Protein AF-A0A535JX36-F1 (afdb_monomer)

Mean predicted aligned error: 10.78 Å

Sequence (190 aa):
MRKLTLAAALALSFIFSLNHVALAASTPAQTIDVTGYANFSSILGGNINGPVTLSGDFADSQLGMLRGSANFPLRDEKLSVAPSVSIGLVTEQLNVFWYRYTCDQFGCIYENGTSAFQRSYGSGPVEIRFGSLKGNGTVSLSTNATCASSCPPAGAYWYAPTGYWQLQGAVLSSQDAGFLNINGPAPTVH

Structure (mmCIF, N/CA/C/O backbone):
data_AF-A0A535JX36-F1
#
_entry.id   AF-A0A535JX36-F1
#
loop_
_atom_site.group_PDB
_atom_site.id
_atom_site.type_symbol
_atom_site.label_atom_id
_atom_site.label_alt_id
_atom_site.label_comp_id
_atom_site.label_asym_id
_atom_site.label_entity_id
_atom_site.label_seq_id
_atom_site.pdbx_PDB_ins_code
_atom_site.Cartn_x
_atom_site.Cartn_y
_atom_site.Cartn_z
_atom_site.occupancy
_atom_site.B_iso_or_equiv
_atom_site.auth_seq_id
_atom_site.auth_comp_id
_atom_site.auth_asym_id
_atom_site.auth_atom_id
_atom_site.pdbx_PDB_model_num
ATOM 1 N N . MET A 1 1 ? -44.080 17.535 -54.030 1.00 47.31 1 MET A N 1
ATOM 2 C CA . MET A 1 1 ? -42.785 16.919 -53.649 1.00 47.31 1 MET A CA 1
ATOM 3 C C . MET A 1 1 ? -42.103 17.617 -52.454 1.00 47.31 1 MET A C 1
ATOM 5 O O . MET A 1 1 ? -40.889 17.726 -52.433 1.00 47.31 1 MET A O 1
ATOM 9 N N . ARG A 1 2 ? -42.844 18.093 -51.433 1.00 44.34 2 ARG A N 1
ATOM 10 C CA . ARG A 1 2 ? -42.266 18.834 -50.281 1.00 44.34 2 ARG A CA 1
ATOM 11 C C . ARG A 1 2 ? -42.674 18.278 -48.904 1.00 44.34 2 ARG A C 1
ATOM 13 O O . ARG A 1 2 ? -42.294 18.832 -47.886 1.00 44.34 2 ARG A O 1
ATOM 20 N N . LYS A 1 3 ? -43.457 17.189 -48.881 1.00 40.47 3 LYS A N 1
ATOM 21 C CA . LYS A 1 3 ? -43.942 16.518 -47.657 1.00 40.47 3 LYS A CA 1
ATOM 22 C C . LYS A 1 3 ? -43.275 15.160 -47.383 1.00 40.47 3 LYS A C 1
ATOM 24 O O . LYS A 1 3 ? -43.440 14.627 -46.298 1.00 40.47 3 LYS A O 1
ATOM 29 N N . LEU A 1 4 ? -42.503 14.624 -48.334 1.00 44.94 4 LEU A N 1
ATOM 30 C CA . LEU A 1 4 ? -41.824 13.324 -48.206 1.00 44.94 4 LEU A CA 1
ATOM 31 C C . LEU A 1 4 ? -40.386 13.421 -47.674 1.00 44.94 4 LEU A C 1
ATOM 33 O O . LEU A 1 4 ? -39.833 12.420 -47.241 1.00 44.94 4 LEU A O 1
ATOM 37 N N . THR A 1 5 ? -39.788 14.613 -47.647 1.00 47.25 5 THR A N 1
ATOM 38 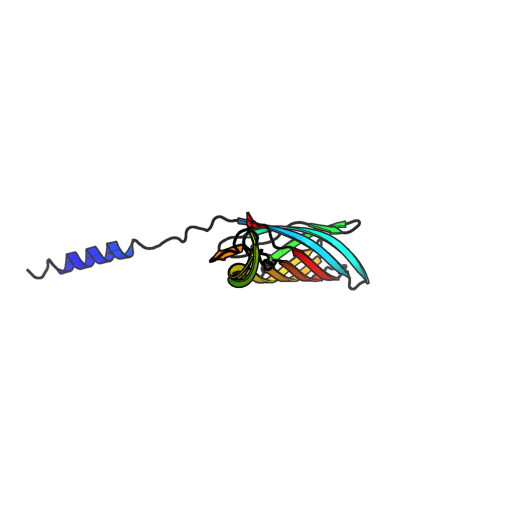C CA . THR A 1 5 ? -38.418 14.811 -47.149 1.00 47.25 5 THR A CA 1
ATOM 39 C C . THR A 1 5 ? -38.343 15.029 -45.636 1.00 47.25 5 THR A C 1
ATOM 41 O O . THR A 1 5 ? -37.310 14.745 -45.041 1.00 47.25 5 THR A O 1
ATOM 44 N N . LEU A 1 6 ? -39.427 15.476 -44.987 1.00 42.66 6 LEU A N 1
ATOM 45 C CA . LEU A 1 6 ? -39.425 15.738 -43.540 1.00 42.66 6 LEU A CA 1
ATOM 46 C C . LEU A 1 6 ? -39.580 14.464 -42.691 1.00 42.66 6 LEU A C 1
ATOM 48 O O . LEU A 1 6 ? -39.041 14.392 -41.592 1.00 42.66 6 LEU A O 1
ATOM 52 N N . ALA A 1 7 ? -40.281 13.448 -43.203 1.00 45.50 7 ALA A N 1
ATOM 53 C CA . ALA A 1 7 ? -40.500 12.192 -42.481 1.00 45.50 7 ALA A CA 1
ATOM 54 C C . ALA A 1 7 ? -39.244 11.299 -42.448 1.00 45.50 7 ALA A C 1
ATOM 56 O O . ALA A 1 7 ? -39.014 10.596 -41.468 1.00 45.50 7 ALA A O 1
ATOM 57 N N . ALA A 1 8 ? -38.394 11.373 -43.478 1.00 48.34 8 ALA A N 1
ATOM 58 C CA . ALA A 1 8 ? -37.144 10.613 -43.531 1.00 48.34 8 ALA A CA 1
ATOM 59 C C . ALA A 1 8 ? -36.068 11.168 -42.576 1.00 48.34 8 ALA A C 1
ATOM 61 O O . ALA A 1 8 ? -35.275 10.403 -42.038 1.00 48.34 8 ALA A O 1
ATOM 62 N N . ALA A 1 9 ? -36.066 12.480 -42.309 1.00 50.25 9 ALA A N 1
ATOM 63 C CA . ALA A 1 9 ? -35.099 13.100 -41.402 1.00 50.25 9 ALA A CA 1
ATOM 64 C C . ALA A 1 9 ? -35.398 12.815 -39.917 1.00 50.25 9 ALA A C 1
ATOM 66 O O . ALA A 1 9 ? -34.467 12.661 -39.131 1.00 50.25 9 ALA A O 1
ATOM 67 N N . LEU A 1 10 ? -36.678 12.696 -39.534 1.00 46.84 10 LEU A N 1
ATOM 68 C CA . LEU A 1 10 ? -37.066 12.432 -38.141 1.00 46.84 10 LEU A CA 1
ATOM 69 C C . LEU A 1 10 ? -36.935 10.950 -37.743 1.00 46.84 10 LEU A C 1
ATOM 71 O O . LEU A 1 10 ? -36.729 10.638 -36.574 1.00 46.84 10 LEU A O 1
ATOM 75 N N . ALA A 1 11 ? -37.034 10.031 -38.709 1.00 46.84 11 ALA A N 1
ATOM 76 C CA . ALA A 1 11 ? -36.830 8.603 -38.465 1.00 46.84 11 ALA A CA 1
ATOM 77 C C . ALA A 1 11 ? -35.340 8.244 -38.304 1.00 46.84 11 ALA A C 1
ATOM 79 O O . ALA A 1 11 ? -35.007 7.348 -37.531 1.00 46.84 11 ALA A O 1
ATOM 80 N N . LEU A 1 12 ? -34.430 8.969 -38.972 1.00 46.34 12 LEU A N 1
ATOM 81 C CA . LEU A 1 12 ? -32.985 8.762 -38.817 1.00 46.34 12 LEU A CA 1
ATOM 82 C C . LEU A 1 12 ? -32.419 9.328 -37.505 1.00 46.34 12 LEU A C 1
ATOM 84 O O . LEU A 1 12 ? -31.439 8.788 -36.995 1.00 46.34 12 LEU A O 1
ATOM 88 N N . SER A 1 13 ? -33.026 10.369 -36.927 1.00 46.47 13 SER A N 1
ATOM 89 C CA . SER A 1 13 ? -32.571 10.931 -35.648 1.00 46.47 13 SER A CA 1
ATOM 90 C C . SER A 1 13 ? -32.960 10.077 -34.437 1.00 46.47 13 SER A C 1
ATOM 92 O O . SER A 1 13 ? -32.227 10.076 -33.452 1.00 46.47 13 SER A O 1
ATOM 94 N N . PHE A 1 14 ? -34.040 9.291 -34.519 1.00 45.91 14 PHE A N 1
ATOM 95 C CA . PHE A 1 14 ? -34.436 8.375 -33.440 1.00 45.91 14 PHE A CA 1
ATOM 96 C C . PHE A 1 14 ? -33.554 7.119 -33.352 1.00 45.91 14 PHE A C 1
ATOM 98 O O . PHE A 1 14 ? -33.331 6.599 -32.262 1.00 45.91 14 PHE A O 1
ATOM 105 N N . ILE A 1 15 ?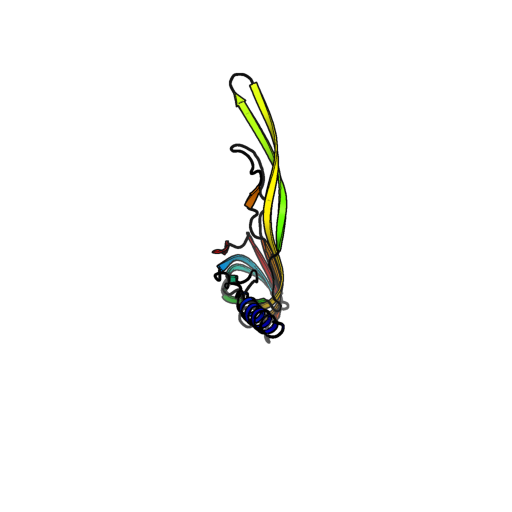 -33.005 6.645 -34.477 1.00 50.88 15 ILE A N 1
ATOM 106 C CA . ILE A 1 15 ? -32.123 5.463 -34.502 1.00 50.88 15 ILE A CA 1
ATOM 107 C C . ILE A 1 15 ? -30.714 5.826 -33.996 1.00 50.88 15 ILE A C 1
ATOM 109 O O . ILE A 1 15 ? -30.066 5.018 -33.333 1.00 50.88 15 ILE A O 1
ATOM 113 N N . PHE A 1 16 ? -30.260 7.064 -34.223 1.00 44.78 16 PHE A N 1
ATOM 114 C CA . PHE A 1 16 ? -28.964 7.539 -33.723 1.00 44.78 16 PHE A CA 1
ATOM 115 C C . PHE A 1 16 ? -28.942 7.834 -32.215 1.00 44.78 16 PHE A C 1
ATOM 117 O O . PHE A 1 16 ? -27.875 7.762 -31.610 1.00 44.78 16 PHE A O 1
ATOM 124 N N . SER A 1 17 ? -30.087 8.112 -31.581 1.00 44.56 17 SER A N 1
ATOM 125 C CA . SER A 1 17 ? -30.157 8.336 -30.127 1.00 44.56 17 SER A CA 1
ATOM 126 C C . SER A 1 17 ? -30.209 7.053 -29.289 1.00 44.56 17 SER A C 1
ATOM 128 O O . SER A 1 17 ? -30.060 7.122 -28.074 1.00 44.56 17 SER A O 1
ATOM 130 N N . LEU A 1 18 ? -30.421 5.886 -29.908 1.00 48.69 18 LEU A N 1
ATOM 131 C CA . LEU A 1 18 ? -30.571 4.605 -29.202 1.00 48.69 18 LEU A CA 1
ATOM 132 C C . LEU A 1 18 ? -29.271 3.802 -29.073 1.00 48.69 18 LEU A C 1
ATOM 134 O O . LEU A 1 18 ? -29.246 2.823 -28.333 1.00 48.69 18 LEU A O 1
ATOM 138 N N . ASN A 1 19 ? -28.191 4.199 -29.753 1.00 43.06 19 ASN A N 1
ATOM 139 C CA . ASN A 1 19 ? -27.041 3.309 -29.908 1.00 43.06 19 ASN A CA 1
ATOM 140 C C . ASN A 1 19 ? -25.853 3.543 -28.982 1.00 43.06 19 ASN A C 1
ATOM 142 O O . ASN A 1 19 ? -24.969 2.696 -29.007 1.00 43.06 19 ASN A O 1
ATOM 146 N N . HIS A 1 20 ? -25.775 4.594 -28.165 1.00 43.38 20 HIS A N 1
ATOM 147 C CA . HIS A 1 20 ? -24.608 4.805 -27.288 1.00 43.38 20 HIS A CA 1
ATOM 148 C C . HIS A 1 20 ? -25.019 5.164 -25.851 1.00 43.38 20 HIS A C 1
ATOM 150 O O . HIS A 1 20 ? -24.608 6.182 -25.306 1.00 43.38 20 HIS A O 1
ATOM 156 N N . VAL A 1 21 ? -25.776 4.285 -25.191 1.00 42.62 21 VAL A N 1
ATOM 157 C CA . VAL A 1 21 ? -25.496 4.037 -23.769 1.00 42.62 21 VAL A CA 1
ATOM 158 C C . VAL A 1 21 ? -24.507 2.884 -23.763 1.00 42.62 21 VAL A C 1
ATOM 160 O O . VAL A 1 21 ? -24.881 1.722 -23.633 1.00 42.62 21 VAL A O 1
ATOM 163 N N . ALA A 1 22 ? -23.233 3.197 -24.000 1.00 42.94 22 ALA A N 1
ATOM 164 C CA . ALA A 1 22 ? -22.178 2.286 -23.603 1.00 42.94 22 ALA A CA 1
ATOM 165 C C . ALA A 1 22 ? -22.274 2.212 -22.077 1.00 42.94 22 ALA A C 1
ATOM 167 O O . ALA A 1 22 ? -21.786 3.099 -21.379 1.00 42.94 22 ALA A O 1
ATOM 168 N N . LEU A 1 23 ? -22.989 1.208 -21.556 1.00 42.16 23 LEU A N 1
ATOM 169 C CA . LEU A 1 23 ? -22.767 0.783 -20.185 1.00 42.16 23 LEU A CA 1
ATOM 170 C C . LEU A 1 23 ? -21.270 0.505 -20.122 1.00 42.16 23 LEU A C 1
ATOM 172 O O . LEU A 1 23 ? -20.793 -0.400 -20.809 1.00 42.16 23 LEU A O 1
ATOM 176 N N . ALA A 1 24 ? -20.533 1.343 -19.392 1.00 41.62 24 ALA A N 1
ATOM 177 C CA . ALA A 1 24 ? -19.161 1.040 -19.041 1.00 41.62 24 ALA A CA 1
ATOM 178 C C . ALA A 1 24 ? -19.199 -0.377 -18.470 1.00 41.62 24 ALA A C 1
ATOM 180 O O . ALA A 1 24 ? -19.881 -0.623 -17.473 1.00 41.62 24 ALA A O 1
ATOM 181 N N . ALA A 1 25 ? -18.604 -1.326 -19.194 1.00 42.03 25 ALA A N 1
ATOM 182 C CA . ALA A 1 25 ? -18.504 -2.688 -18.715 1.00 42.03 25 ALA A CA 1
ATOM 183 C C . ALA A 1 25 ? -17.824 -2.590 -17.353 1.00 42.03 25 ALA A C 1
ATOM 185 O O . ALA A 1 25 ? -16.737 -2.016 -17.271 1.00 42.03 25 ALA A O 1
ATOM 186 N N . SER A 1 26 ? -18.496 -3.061 -16.299 1.00 49.44 26 SER A N 1
ATOM 187 C CA . SER A 1 26 ? -17.917 -3.081 -14.961 1.00 49.44 26 SER A CA 1
ATOM 188 C C . SER A 1 26 ? -16.570 -3.775 -15.071 1.00 49.44 26 SER A C 1
ATOM 190 O O . SER A 1 26 ? -16.504 -4.932 -15.505 1.00 49.44 26 SER A O 1
ATOM 192 N N . THR A 1 27 ? -15.505 -3.053 -14.744 1.00 58.03 27 THR A N 1
ATOM 193 C CA . THR A 1 27 ? -14.164 -3.624 -14.702 1.00 58.03 27 THR A CA 1
ATOM 194 C C . THR A 1 27 ? -14.227 -4.819 -13.747 1.00 58.03 27 THR A C 1
ATOM 196 O O . THR A 1 27 ? -14.836 -4.680 -12.682 1.00 58.03 27 THR A O 1
ATOM 199 N N . PRO A 1 28 ? -13.706 -6.009 -14.107 1.00 64.88 28 PRO A N 1
ATOM 200 C CA . PRO A 1 28 ? -13.751 -7.151 -13.202 1.00 64.88 28 PRO A CA 1
ATOM 201 C C . PRO A 1 28 ? 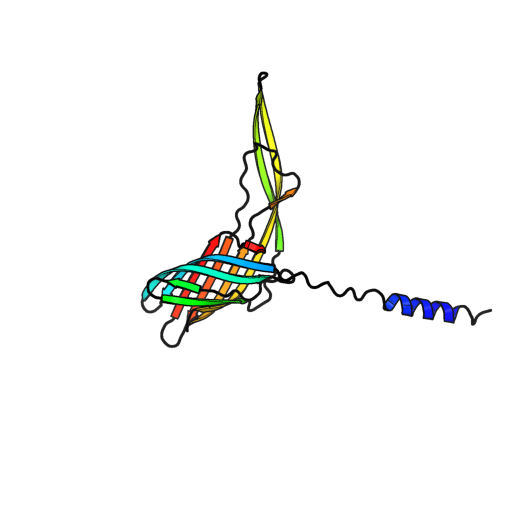-13.142 -6.733 -11.865 1.00 64.88 28 PRO A C 1
ATOM 203 O O . PRO A 1 28 ? -12.050 -6.165 -11.841 1.00 64.88 28 PRO A O 1
ATOM 206 N N . ALA A 1 29 ? -13.884 -6.953 -10.778 1.00 73.69 29 ALA A N 1
ATOM 207 C CA . ALA A 1 29 ? -13.394 -6.680 -9.439 1.00 73.69 29 ALA A CA 1
ATOM 208 C C . ALA A 1 29 ? -12.121 -7.506 -9.221 1.00 73.69 29 ALA A C 1
ATOM 210 O O . ALA A 1 29 ? -12.151 -8.734 -9.303 1.00 73.69 29 ALA A O 1
ATOM 211 N N . GLN A 1 30 ? -11.012 -6.808 -9.012 1.00 85.88 30 GLN A N 1
ATOM 212 C CA . GLN A 1 30 ? -9.722 -7.383 -8.669 1.00 85.88 30 GLN A CA 1
ATOM 213 C C . GLN A 1 30 ? -9.630 -7.504 -7.155 1.00 85.88 30 GLN A C 1
ATOM 215 O O . GLN A 1 30 ? -10.246 -6.730 -6.420 1.00 85.88 30 GLN A O 1
ATOM 220 N N . THR A 1 31 ? -8.841 -8.454 -6.675 1.00 88.38 31 THR A N 1
ATOM 221 C CA . THR A 1 31 ? -8.538 -8.541 -5.243 1.00 88.38 31 THR A CA 1
ATOM 222 C C . THR A 1 31 ? -7.197 -7.876 -4.988 1.00 88.38 31 THR A C 1
ATOM 224 O O . THR A 1 31 ? -6.235 -8.109 -5.718 1.00 88.38 31 THR A O 1
ATOM 227 N N . ILE A 1 32 ? -7.131 -7.033 -3.959 1.00 90.69 32 ILE A N 1
ATOM 228 C CA . ILE A 1 32 ? -5.898 -6.406 -3.497 1.00 90.69 32 ILE A CA 1
ATOM 229 C C . ILE A 1 32 ? -5.503 -6.981 -2.142 1.00 90.69 32 ILE A C 1
ATOM 231 O O . ILE A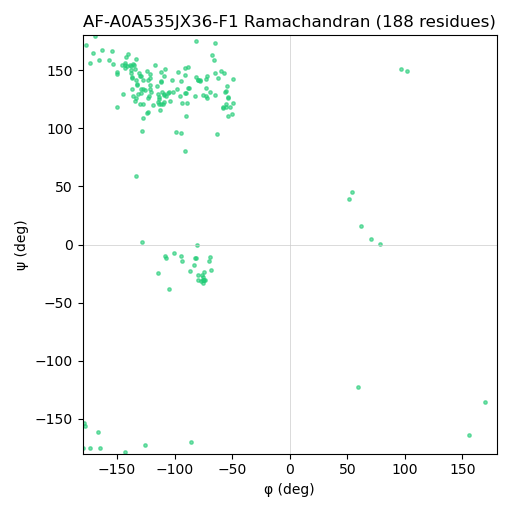 1 32 ? -6.231 -6.851 -1.159 1.00 90.69 32 ILE A O 1
ATOM 235 N N . ASP A 1 33 ? -4.311 -7.563 -2.095 1.00 93.00 33 ASP A N 1
ATOM 236 C CA . ASP A 1 33 ? -3.708 -8.095 -0.883 1.00 93.00 33 ASP A CA 1
ATOM 237 C C . ASP A 1 33 ? -2.529 -7.223 -0.455 1.00 93.00 33 ASP A C 1
ATOM 239 O O . ASP A 1 33 ? -1.608 -6.934 -1.227 1.00 93.00 33 ASP A O 1
ATOM 243 N N . VAL A 1 34 ? -2.542 -6.815 0.812 1.00 94.00 34 VAL A N 1
ATOM 244 C CA . VAL A 1 34 ? -1.452 -6.080 1.452 1.00 94.00 34 VAL A CA 1
ATOM 245 C C . VAL A 1 34 ? -0.943 -6.839 2.667 1.00 94.00 34 VAL A C 1
ATOM 247 O O . VAL A 1 34 ? -1.701 -7.305 3.519 1.00 94.00 34 VAL A O 1
ATOM 250 N N . THR A 1 35 ? 0.377 -6.940 2.764 1.00 96.19 35 THR A N 1
ATOM 251 C CA . THR A 1 35 ? 1.069 -7.520 3.916 1.00 96.19 35 THR A CA 1
ATOM 252 C C . THR A 1 35 ? 2.051 -6.507 4.470 1.00 96.19 35 THR A C 1
ATOM 254 O O . THR A 1 35 ? 2.570 -5.671 3.735 1.00 96.19 35 THR A O 1
ATOM 257 N N . GLY A 1 36 ? 2.303 -6.526 5.770 1.00 95.12 36 GLY A N 1
ATOM 258 C CA . GLY A 1 36 ? 3.188 -5.545 6.377 1.00 95.12 36 GLY A CA 1
ATOM 259 C C . GLY A 1 36 ? 3.377 -5.763 7.861 1.00 95.12 36 GLY A C 1
ATOM 260 O O . GLY A 1 36 ? 3.205 -6.868 8.377 1.00 95.12 36 GLY A O 1
ATOM 261 N N . TYR A 1 37 ? 3.730 -4.685 8.543 1.00 95.44 37 TYR A N 1
ATOM 262 C CA . TYR A 1 37 ? 3.979 -4.687 9.970 1.00 95.44 37 TYR A CA 1
ATOM 263 C C . TYR A 1 37 ? 3.259 -3.507 10.610 1.00 95.44 37 TYR A C 1
ATOM 265 O O . TYR A 1 37 ? 3.414 -2.373 10.162 1.00 95.44 37 TYR A O 1
ATOM 273 N N . ALA A 1 38 ? 2.441 -3.780 11.622 1.00 94.62 38 ALA A N 1
ATOM 274 C CA . ALA A 1 38 ? 1.751 -2.766 12.398 1.00 94.62 38 ALA A CA 1
ATOM 275 C C . ALA A 1 38 ? 2.506 -2.446 13.675 1.00 94.62 38 ALA A C 1
ATOM 277 O O . ALA A 1 38 ? 3.117 -3.304 14.309 1.00 94.62 38 ALA A O 1
ATOM 278 N N . ASN A 1 39 ? 2.379 -1.195 14.075 1.00 94.88 39 ASN A N 1
ATOM 279 C CA . ASN A 1 39 ? 2.800 -0.647 15.337 1.00 94.88 39 ASN A CA 1
ATOM 280 C C . ASN A 1 39 ? 1.606 0.081 15.956 1.00 94.88 39 ASN A C 1
ATOM 282 O O . ASN A 1 39 ? 1.060 1.005 15.351 1.00 94.88 39 ASN A O 1
ATOM 286 N N . PHE A 1 40 ? 1.200 -0.338 17.148 1.00 94.12 40 PHE A N 1
ATOM 287 C CA . PHE A 1 40 ? 0.187 0.342 17.940 1.00 94.12 40 PHE A CA 1
ATOM 288 C C . PHE A 1 40 ? 0.825 0.908 19.208 1.00 94.12 40 PHE A C 1
ATOM 290 O O . PHE A 1 40 ? 1.453 0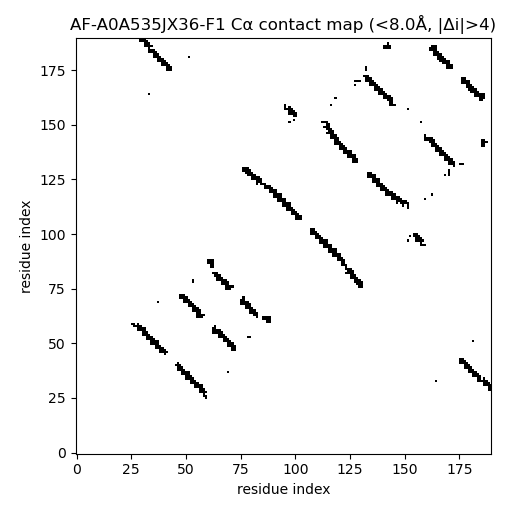.180 19.979 1.00 94.12 40 PHE A O 1
ATOM 297 N N . SER A 1 41 ? 0.657 2.212 19.418 1.00 94.44 41 SER A N 1
ATOM 298 C CA . SER A 1 41 ? 1.107 2.927 20.616 1.00 94.44 41 SER A CA 1
ATOM 299 C C . SER A 1 41 ? -0.101 3.402 21.416 1.00 94.44 41 SER A C 1
ATOM 301 O O . SER A 1 41 ? -0.856 4.242 20.924 1.00 94.44 41 SER A O 1
ATOM 303 N N . SER A 1 42 ? -0.275 2.883 22.633 1.00 91.75 42 SER A N 1
ATOM 304 C CA . SER A 1 42 ? -1.379 3.256 23.528 1.00 91.75 42 SER A CA 1
ATOM 305 C C . SER A 1 42 ? -1.078 4.557 24.280 1.00 91.75 42 SER A C 1
ATOM 307 O O . SER A 1 42 ? 0.056 4.798 24.702 1.00 91.75 42 SER A O 1
ATOM 309 N N . ILE A 1 43 ? -2.105 5.381 24.514 1.00 91.62 43 ILE A N 1
ATOM 310 C CA . ILE A 1 43 ? -2.018 6.564 25.385 1.00 91.62 43 ILE A CA 1
ATOM 311 C C . ILE A 1 43 ? -1.838 6.193 26.861 1.00 91.62 43 ILE A C 1
ATOM 313 O O . ILE A 1 43 ? -1.354 7.009 27.641 1.00 91.62 43 ILE A O 1
ATOM 317 N N . LEU A 1 44 ? -2.221 4.971 27.246 1.00 89.12 44 LEU A N 1
ATOM 318 C CA . LEU A 1 44 ? -2.036 4.428 28.594 1.00 89.12 44 LEU A CA 1
ATOM 319 C C . LEU A 1 44 ? -0.611 3.894 28.807 1.00 89.12 44 LEU A C 1
ATOM 321 O O . LEU A 1 44 ? -0.270 3.445 29.901 1.00 89.12 44 LEU A O 1
ATOM 325 N N . GLY A 1 45 ? 0.229 3.983 27.774 1.00 85.94 45 GLY A N 1
ATOM 326 C CA . GLY A 1 45 ? 1.595 3.493 27.764 1.00 85.94 45 GLY A CA 1
ATOM 327 C C . GLY A 1 45 ? 1.706 2.107 27.135 1.00 85.94 45 GLY A C 1
ATOM 328 O O . GLY A 1 45 ? 0.795 1.285 27.184 1.00 85.94 45 GLY A O 1
ATOM 329 N N . GLY A 1 46 ? 2.871 1.850 26.546 1.00 88.19 46 GLY A N 1
ATOM 330 C CA . GLY A 1 46 ? 3.163 0.600 25.857 1.00 88.19 46 GLY A CA 1
ATOM 331 C C . GLY A 1 46 ? 3.067 0.720 24.340 1.00 88.19 46 GLY A C 1
ATOM 332 O O . GLY A 1 46 ? 2.312 1.514 23.776 1.00 88.19 46 GLY A O 1
ATOM 333 N N . ASN A 1 47 ? 3.889 -0.088 23.687 1.00 90.44 47 ASN A N 1
ATOM 334 C CA . ASN A 1 47 ? 3.944 -0.214 22.246 1.00 90.44 47 ASN A CA 1
ATOM 335 C C . ASN A 1 47 ? 3.914 -1.703 21.919 1.00 90.44 47 ASN A C 1
ATOM 337 O O . ASN A 1 47 ? 4.671 -2.480 22.505 1.00 90.44 47 ASN A O 1
ATOM 341 N N . ILE A 1 48 ? 3.023 -2.087 21.015 1.00 90.69 48 ILE A N 1
ATOM 342 C CA . ILE A 1 48 ? 2.953 -3.445 20.494 1.00 90.69 48 ILE A CA 1
ATOM 343 C C . ILE A 1 48 ? 3.126 -3.395 18.989 1.00 90.69 48 ILE A C 1
ATOM 345 O O . ILE A 1 48 ? 2.656 -2.481 18.308 1.00 90.69 48 ILE A O 1
ATOM 349 N N . ASN A 1 49 ? 3.814 -4.393 18.464 1.00 93.12 49 ASN A N 1
ATOM 350 C CA . ASN A 1 49 ? 4.117 -4.487 17.056 1.00 93.12 49 ASN A CA 1
ATOM 351 C C . ASN A 1 49 ? 3.940 -5.922 16.560 1.00 93.12 49 ASN A C 1
ATOM 353 O O . ASN A 1 49 ? 4.106 -6.876 17.319 1.00 93.12 49 ASN A O 1
ATOM 357 N N . GLY A 1 50 ? 3.539 -6.076 15.304 1.00 93.44 50 GLY A N 1
ATOM 358 C CA . GLY A 1 50 ? 3.147 -7.381 14.793 1.00 93.44 50 GLY A CA 1
ATOM 359 C C . GLY A 1 50 ? 2.858 -7.389 13.297 1.00 93.44 50 GLY A C 1
ATOM 360 O O . GLY A 1 50 ? 2.558 -6.338 12.726 1.00 93.44 50 GLY A O 1
ATOM 361 N N . PRO A 1 51 ? 2.967 -8.549 12.629 1.00 95.44 51 PRO A N 1
ATOM 362 C CA . PRO A 1 51 ? 2.642 -8.654 11.216 1.00 95.44 51 PRO A CA 1
ATOM 363 C C . PRO A 1 51 ? 1.154 -8.400 10.958 1.00 95.44 51 PRO A C 1
ATOM 365 O O . PRO A 1 51 ? 0.288 -8.733 11.770 1.00 95.44 51 PRO A O 1
ATOM 368 N N . VAL A 1 52 ? 0.871 -7.829 9.790 1.00 95.12 52 VAL A N 1
ATOM 369 C CA . VAL A 1 52 ? -0.482 -7.536 9.312 1.00 95.12 52 VAL A CA 1
ATOM 370 C C . VAL A 1 52 ? -0.689 -8.107 7.931 1.00 95.12 52 VAL A C 1
ATOM 372 O O . VAL A 1 52 ? 0.189 -8.025 7.072 1.00 95.12 52 VAL A O 1
ATOM 375 N N . THR A 1 53 ? -1.893 -8.617 7.718 1.00 95.31 53 THR A N 1
ATOM 376 C CA . THR A 1 53 ? -2.389 -9.049 6.415 1.00 95.31 53 THR A CA 1
ATOM 377 C C . THR A 1 53 ? -3.799 -8.510 6.235 1.00 95.31 53 THR A C 1
ATOM 379 O O . THR A 1 53 ? -4.660 -8.779 7.078 1.00 95.31 53 THR A O 1
ATOM 382 N N . LEU A 1 54 ? -4.038 -7.753 5.164 1.00 95.19 54 LEU A N 1
ATOM 383 C CA . LEU A 1 54 ? -5.364 -7.273 4.780 1.00 95.19 54 LEU A CA 1
ATOM 384 C C . LEU A 1 54 ? -5.621 -7.601 3.314 1.00 95.19 54 LEU A C 1
ATOM 386 O O . LEU A 1 54 ? -4.715 -7.523 2.491 1.00 95.19 54 LEU A O 1
ATOM 390 N N . SER A 1 55 ? -6.871 -7.907 3.010 1.00 94.62 55 SER A N 1
ATOM 391 C CA . SER A 1 55 ? -7.364 -8.174 1.667 1.00 94.62 55 SER A CA 1
ATOM 392 C C . SER A 1 55 ? -8.630 -7.366 1.426 1.00 94.62 55 SER A C 1
ATOM 394 O O . SER A 1 55 ? -9.399 -7.114 2.360 1.00 94.62 55 SER A O 1
ATOM 396 N N . GLY A 1 56 ? -8.864 -6.940 0.197 1.00 91.88 56 GLY A N 1
ATOM 397 C CA . GLY A 1 56 ? -10.103 -6.275 -0.172 1.00 91.88 56 GLY A CA 1
ATOM 398 C C . GLY A 1 56 ? -10.300 -6.219 -1.671 1.00 91.88 56 GLY A C 1
ATOM 399 O O . GLY A 1 56 ? -9.516 -6.766 -2.444 1.00 91.88 56 GLY A O 1
ATOM 400 N N . ASP A 1 57 ? -11.359 -5.532 -2.068 1.00 89.25 57 ASP A N 1
ATOM 401 C CA . ASP A 1 57 ? -11.709 -5.386 -3.472 1.00 89.25 57 ASP A CA 1
ATOM 402 C C . ASP A 1 57 ? -11.066 -4.132 -4.066 1.00 89.25 57 ASP A C 1
ATOM 404 O O . ASP A 1 57 ? -10.927 -3.092 -3.413 1.00 89.25 57 ASP A O 1
ATOM 408 N N . PHE A 1 58 ? -10.709 -4.230 -5.337 1.00 83.50 58 PHE A N 1
ATOM 409 C CA . PHE A 1 58 ? -10.277 -3.136 -6.182 1.00 83.50 58 PHE A CA 1
ATOM 410 C C . PHE A 1 58 ? -11.123 -3.164 -7.454 1.00 83.50 58 PHE A C 1
ATOM 412 O O . PHE A 1 58 ? -11.008 -4.069 -8.279 1.00 83.50 58 PHE A O 1
ATOM 419 N N . ALA A 1 59 ? -12.023 -2.196 -7.595 1.00 81.81 59 ALA A N 1
ATOM 420 C CA . ALA A 1 59 ? -12.960 -2.130 -8.711 1.00 81.81 59 ALA A CA 1
ATOM 421 C C . ALA A 1 59 ? -13.046 -0.696 -9.228 1.00 81.81 59 ALA A C 1
ATOM 423 O O . ALA A 1 59 ? -12.963 0.254 -8.453 1.00 81.81 59 ALA A O 1
ATOM 424 N N . ASP A 1 60 ? -13.175 -0.540 -10.547 1.00 76.88 60 ASP A N 1
ATOM 425 C CA . ASP A 1 60 ? -13.278 0.764 -11.220 1.00 76.88 60 ASP A CA 1
ATOM 426 C C . ASP A 1 60 ? -12.162 1.753 -10.826 1.00 76.88 60 ASP A C 1
ATOM 428 O O . ASP A 1 60 ? -12.380 2.953 -10.650 1.00 76.88 60 ASP A O 1
ATOM 432 N N . SER A 1 61 ? -10.942 1.228 -10.668 1.00 75.88 61 SER A N 1
ATOM 433 C CA . SER A 1 61 ? -9.751 1.959 -10.214 1.00 75.88 61 SER A CA 1
ATOM 434 C C . SER A 1 61 ? -9.846 2.547 -8.801 1.00 75.88 61 SER A C 1
ATOM 436 O O . SER A 1 61 ? -9.038 3.407 -8.442 1.00 75.88 61 SER A O 1
ATOM 438 N N . GLN A 1 62 ? -10.808 2.095 -7.996 1.00 85.25 62 GLN A N 1
ATOM 439 C CA . GLN A 1 62 ? -11.031 2.546 -6.628 1.00 85.25 62 GLN A CA 1
ATOM 440 C C . GLN A 1 62 ? -10.714 1.449 -5.618 1.00 85.25 62 GLN A C 1
ATOM 442 O O . GLN A 1 62 ? -11.032 0.273 -5.806 1.00 85.25 62 GLN A O 1
ATOM 447 N N . LEU A 1 63 ? -10.103 1.861 -4.511 1.00 87.50 63 LEU A N 1
ATOM 448 C CA . LEU A 1 63 ? -9.872 0.993 -3.368 1.00 87.50 63 LEU A CA 1
ATOM 449 C C . LEU A 1 63 ? -11.190 0.737 -2.625 1.00 87.50 63 LEU A C 1
ATOM 451 O O . LEU A 1 63 ? -11.883 1.680 -2.242 1.00 87.50 63 LEU A O 1
ATOM 455 N N . GLY A 1 64 ? -11.511 -0.534 -2.399 1.00 89.56 64 GLY A N 1
ATOM 456 C CA . GLY A 1 64 ? -12.588 -0.971 -1.522 1.00 89.56 64 GLY A CA 1
ATOM 457 C C . GLY A 1 64 ? -12.156 -1.077 -0.057 1.00 89.56 64 GLY A C 1
ATOM 458 O O . GLY A 1 64 ? -11.082 -0.641 0.356 1.00 89.56 64 GLY A O 1
ATOM 459 N N . MET A 1 65 ? -13.016 -1.671 0.769 1.00 92.69 65 MET A N 1
ATOM 460 C CA . MET A 1 65 ? -12.692 -1.923 2.173 1.00 92.69 65 MET A CA 1
ATOM 461 C C . MET A 1 65 ? -11.660 -3.049 2.291 1.00 92.69 65 MET A C 1
ATOM 463 O O . MET A 1 65 ? -11.909 -4.163 1.840 1.00 92.69 65 MET A O 1
ATOM 467 N N . LEU A 1 66 ? -10.554 -2.782 2.981 1.00 93.75 66 LEU A N 1
ATOM 468 C CA . LEU A 1 66 ? -9.546 -3.779 3.330 1.00 93.75 66 LEU A CA 1
ATOM 469 C C . LEU A 1 66 ? -9.908 -4.439 4.665 1.00 93.75 66 LEU A C 1
ATOM 471 O O . LEU A 1 66 ? -10.262 -3.760 5.632 1.00 93.75 66 LEU A O 1
ATOM 475 N N . ARG A 1 67 ? -9.813 -5.765 4.746 1.00 96.12 67 ARG A N 1
ATOM 476 C CA . ARG A 1 67 ? -10.141 -6.565 5.932 1.00 96.12 67 ARG A CA 1
ATOM 477 C C . ARG A 1 67 ? -9.093 -7.636 6.172 1.00 96.12 67 ARG A C 1
ATOM 479 O O . ARG A 1 67 ? -8.597 -8.254 5.241 1.00 96.12 67 ARG A O 1
ATOM 486 N N . GLY A 1 68 ? -8.816 -7.903 7.438 1.00 93.69 68 GLY A N 1
ATOM 487 C CA . GLY A 1 68 ? -7.942 -8.992 7.837 1.00 93.69 68 GLY A CA 1
ATOM 488 C C . GLY A 1 68 ? -7.600 -8.898 9.311 1.00 93.69 68 GLY A C 1
ATOM 489 O O . GLY A 1 68 ? -8.476 -8.655 10.149 1.00 93.69 68 GLY A O 1
ATOM 490 N N . SER A 1 69 ? -6.331 -9.097 9.632 1.00 92.31 69 SER A N 1
ATOM 491 C CA . SER A 1 69 ? -5.868 -9.142 11.012 1.00 92.31 69 SER A CA 1
ATOM 492 C C . SER A 1 69 ? -4.475 -8.560 11.172 1.00 92.31 69 SER A C 1
ATOM 494 O O . SER A 1 69 ? -3.655 -8.542 10.250 1.00 92.31 69 SER A O 1
ATOM 496 N N . ALA A 1 70 ? -4.233 -8.089 12.388 1.00 90.62 70 ALA A N 1
ATOM 497 C CA . ALA A 1 70 ? -2.917 -7.783 12.898 1.00 90.62 70 ALA A CA 1
ATOM 498 C C . ALA A 1 70 ? -2.616 -8.745 14.049 1.00 90.62 70 ALA A C 1
ATOM 500 O O . ALA A 1 70 ? -3.382 -8.824 15.012 1.00 90.62 70 ALA A O 1
ATOM 501 N N . ASN A 1 71 ? -1.528 -9.496 13.920 1.00 90.88 71 ASN A N 1
ATOM 502 C CA . ASN A 1 71 ? -1.109 -10.472 14.916 1.00 90.88 71 ASN A CA 1
ATOM 503 C C . ASN A 1 71 ? -0.102 -9.806 15.850 1.00 90.88 71 ASN A C 1
ATOM 505 O O . ASN A 1 71 ? 1.081 -9.695 15.530 1.00 90.88 71 ASN A O 1
ATOM 509 N N . PHE A 1 72 ? -0.586 -9.311 16.983 1.00 87.56 72 PHE A N 1
ATOM 510 C CA . PHE A 1 72 ? 0.268 -8.783 18.034 1.00 87.56 72 PHE A CA 1
ATOM 511 C C . PHE A 1 72 ? 0.620 -9.900 19.019 1.00 87.56 72 PHE A C 1
ATOM 513 O O . PHE A 1 72 ? -0.175 -10.819 19.231 1.00 87.56 72 PHE A O 1
ATOM 520 N N . PRO A 1 73 ? 1.783 -9.829 19.690 1.00 79.94 73 PRO A N 1
ATOM 521 C CA . PRO A 1 73 ? 2.102 -10.762 20.758 1.00 79.94 73 PRO A CA 1
ATOM 522 C C . PRO A 1 73 ? 0.938 -10.867 21.752 1.00 79.94 73 PRO A C 1
ATOM 524 O O . PRO A 1 73 ? 0.520 -9.868 22.338 1.00 79.94 73 PRO A O 1
ATOM 527 N N . LEU A 1 74 ? 0.428 -12.090 21.934 1.00 71.31 74 LEU A N 1
ATOM 528 C CA . LEU A 1 74 ? -0.672 -12.437 22.845 1.00 71.31 74 LEU A CA 1
ATOM 529 C C . LEU A 1 74 ? -2.072 -11.937 22.430 1.00 71.31 74 LEU A C 1
ATOM 531 O O . LEU A 1 74 ? -3.009 -12.119 23.212 1.00 71.31 74 LEU A O 1
ATOM 535 N N . ARG A 1 75 ? -2.243 -11.321 21.248 1.00 77.00 75 ARG A N 1
ATOM 536 C CA . ARG A 1 75 ? -3.539 -10.824 20.749 1.00 77.00 75 ARG A CA 1
ATOM 537 C C . ARG A 1 75 ? -3.626 -10.861 19.222 1.00 77.00 75 ARG A C 1
ATOM 539 O O . ARG A 1 75 ? -2.920 -10.125 18.538 1.00 77.00 75 ARG A O 1
ATOM 546 N N . ASP A 1 76 ? -4.577 -11.627 18.699 1.00 72.31 76 ASP A N 1
ATOM 547 C CA . ASP A 1 76 ? -5.000 -11.505 17.304 1.00 72.31 76 ASP A CA 1
ATOM 548 C C . ASP A 1 76 ? -6.145 -10.501 17.210 1.00 72.31 76 ASP A C 1
ATOM 550 O O . ASP A 1 76 ? -7.263 -10.760 17.663 1.00 72.31 76 ASP A O 1
ATOM 554 N N . GLU A 1 77 ? -5.874 -9.349 16.607 1.00 85.75 77 GLU A N 1
ATOM 555 C CA . GLU A 1 77 ? -6.856 -8.279 16.491 1.00 85.75 77 GLU A CA 1
ATOM 556 C C . GLU A 1 77 ? -7.379 -8.187 15.060 1.00 85.75 77 GLU A C 1
ATOM 558 O O . GLU A 1 77 ? -6.627 -8.130 14.081 1.00 85.75 77 GLU A O 1
ATOM 563 N N . LYS A 1 78 ? -8.707 -8.155 14.930 1.00 91.94 78 LYS A N 1
ATOM 564 C CA . LYS A 1 78 ? -9.358 -7.928 13.636 1.00 91.94 78 LYS A CA 1
ATOM 565 C C . LYS A 1 78 ? -9.117 -6.489 13.208 1.00 91.94 78 LYS A C 1
ATOM 567 O O . LYS A 1 78 ? -9.373 -5.565 13.978 1.00 91.94 78 LYS A O 1
ATOM 572 N N . LEU A 1 79 ? -8.692 -6.305 11.965 1.00 93.62 79 LEU A N 1
ATOM 573 C CA . LEU A 1 79 ? -8.445 -4.993 11.387 1.00 93.62 79 LEU A CA 1
ATOM 574 C C . LEU A 1 79 ? -9.302 -4.817 10.133 1.00 93.62 79 LEU A C 1
ATOM 576 O O . LEU A 1 79 ? -9.297 -5.657 9.233 1.00 93.62 79 LEU A O 1
ATOM 580 N N . SER A 1 80 ? -10.047 -3.718 10.075 1.00 95.50 80 SER A N 1
ATOM 581 C CA . SER A 1 80 ? -10.733 -3.278 8.862 1.00 95.50 80 SER A CA 1
ATOM 582 C C . SER A 1 80 ? -10.424 -1.818 8.583 1.00 95.50 80 SER A C 1
ATOM 584 O O . SER A 1 80 ? -10.536 -0.984 9.484 1.00 95.50 80 SER A O 1
ATOM 586 N N . VAL A 1 81 ? -10.101 -1.518 7.334 1.00 95.38 81 VAL A N 1
ATOM 587 C CA . VAL A 1 81 ? -9.783 -0.181 6.845 1.00 95.38 81 VAL A CA 1
ATOM 588 C C . VAL A 1 81 ? -10.745 0.129 5.710 1.00 95.38 81 VAL A C 1
ATOM 590 O O . VAL A 1 81 ? -10.727 -0.533 4.675 1.00 95.38 81 VAL A O 1
ATOM 593 N N . ALA A 1 82 ? -11.620 1.103 5.917 1.00 95.00 82 ALA A N 1
ATOM 594 C CA . ALA A 1 82 ? -12.643 1.480 4.955 1.00 95.00 82 ALA A CA 1
ATOM 595 C C . ALA A 1 82 ? -12.360 2.892 4.437 1.00 95.00 82 ALA A C 1
ATOM 597 O O . ALA A 1 82 ? -12.320 3.816 5.246 1.00 95.00 82 ALA A O 1
ATOM 598 N N . PRO A 1 83 ? -12.169 3.097 3.127 1.00 92.69 83 PRO A N 1
ATOM 599 C CA . PRO A 1 83 ? -12.102 4.437 2.554 1.00 92.69 83 PRO A CA 1
ATOM 600 C C . PRO A 1 83 ? -13.332 5.262 2.938 1.00 92.69 83 PRO A C 1
ATOM 602 O O . PRO A 1 83 ? -14.461 4.816 2.745 1.00 92.69 83 PRO A O 1
ATOM 605 N N . SER A 1 84 ? -13.121 6.451 3.512 1.00 91.75 84 SER A N 1
ATOM 606 C CA . SER A 1 84 ? -14.224 7.373 3.833 1.00 91.75 84 SER A CA 1
ATOM 607 C C . SER A 1 84 ? -14.646 8.208 2.622 1.00 91.75 84 SER A C 1
ATOM 609 O O . SER A 1 84 ? -15.744 8.760 2.586 1.00 91.75 84 SER A O 1
ATOM 611 N N . VAL A 1 85 ? -13.777 8.263 1.612 1.00 89.12 85 VAL A N 1
ATOM 612 C CA . VAL A 1 85 ? -14.019 8.803 0.272 1.00 89.12 85 VAL A CA 1
ATOM 613 C C . VAL A 1 85 ? -13.473 7.813 -0.755 1.00 89.12 85 VAL A C 1
ATOM 615 O O . VAL A 1 85 ? -12.610 7.001 -0.424 1.00 89.12 85 VAL A O 1
ATOM 618 N N . SER A 1 86 ? -13.929 7.884 -2.006 1.00 86.38 86 SER A N 1
ATOM 619 C CA . SER A 1 86 ? -13.346 7.090 -3.093 1.0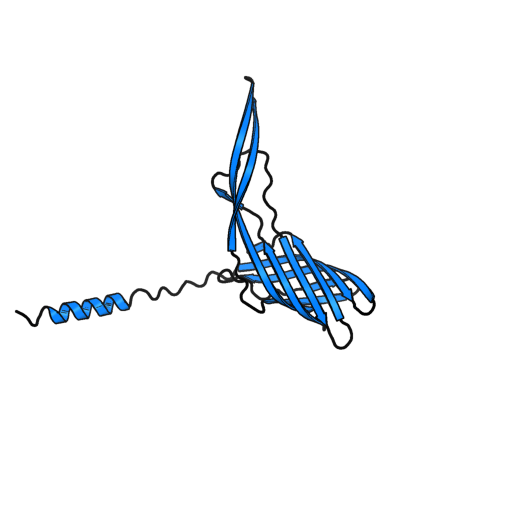0 86.38 86 SER A CA 1
ATOM 620 C C . SER A 1 86 ? -11.852 7.390 -3.244 1.00 86.38 86 SER A C 1
ATOM 622 O O . SER A 1 86 ? -11.469 8.518 -3.557 1.00 86.38 86 SER A O 1
ATOM 624 N N . ILE A 1 87 ? -11.008 6.376 -3.051 1.00 88.69 87 ILE A N 1
ATOM 625 C CA . ILE A 1 87 ? -9.560 6.473 -3.269 1.00 88.69 87 ILE A CA 1
ATOM 626 C C . ILE A 1 87 ? -9.263 5.876 -4.636 1.00 88.69 87 ILE A C 1
ATOM 628 O O . ILE A 1 87 ? -9.171 4.658 -4.782 1.00 88.69 87 ILE A O 1
ATOM 632 N N . GLY A 1 88 ? -9.156 6.746 -5.638 1.00 86.75 88 GLY A N 1
ATOM 633 C CA . GLY A 1 88 ? -8.725 6.366 -6.978 1.00 86.75 88 GLY A CA 1
ATOM 634 C C . GLY A 1 88 ? -7.209 6.195 -7.047 1.00 86.75 88 GLY A C 1
ATOM 635 O O . GLY A 1 88 ? -6.472 6.989 -6.457 1.00 86.75 88 GLY A O 1
ATOM 636 N N . LEU A 1 89 ? -6.739 5.189 -7.785 1.00 85.81 89 LEU A N 1
ATOM 637 C CA . LEU A 1 89 ? -5.323 5.083 -8.134 1.00 85.81 89 LEU A CA 1
ATOM 638 C C . LEU A 1 89 ? -5.050 5.808 -9.449 1.00 85.81 89 LEU A C 1
ATOM 640 O O . LEU A 1 89 ? -5.730 5.591 -10.450 1.00 85.81 89 LEU A O 1
ATOM 644 N N . VAL A 1 90 ? -4.027 6.655 -9.441 1.00 88.81 90 VAL A N 1
ATOM 645 C CA . VAL A 1 90 ? -3.535 7.360 -10.620 1.00 88.81 90 VAL A CA 1
ATOM 646 C C . VAL A 1 90 ? -2.292 6.642 -11.119 1.00 88.81 90 VAL A C 1
ATOM 648 O O . VAL A 1 90 ? -1.386 6.332 -10.345 1.00 88.81 90 VAL A O 1
ATOM 651 N N . THR A 1 91 ? -2.244 6.371 -12.420 1.00 90.69 91 THR A N 1
ATOM 652 C CA . THR A 1 91 ? -1.045 5.835 -13.063 1.00 90.69 91 THR A CA 1
ATOM 653 C C . THR A 1 91 ? -0.087 6.972 -13.383 1.00 90.69 91 THR A C 1
ATOM 655 O O . THR A 1 91 ? -0.458 7.943 -14.040 1.00 90.69 91 THR A O 1
ATOM 658 N N . GLU A 1 92 ? 1.161 6.833 -12.953 1.00 91.06 92 GLU A N 1
ATOM 659 C CA . GLU A 1 92 ? 2.248 7.730 -13.326 1.00 91.06 92 GLU A CA 1
ATOM 660 C C . GLU A 1 92 ? 3.336 6.993 -14.102 1.00 91.06 92 GLU A C 1
ATOM 662 O O . GLU A 1 92 ? 3.526 5.782 -13.956 1.00 91.06 92 GLU A O 1
ATOM 667 N N . GLN A 1 93 ? 4.063 7.750 -14.923 1.00 92.69 93 GLN A N 1
ATOM 668 C CA . GLN A 1 93 ? 5.196 7.258 -15.691 1.00 92.69 93 GLN A CA 1
ATOM 669 C C . GLN A 1 93 ? 6.502 7.790 -15.099 1.00 92.69 93 GLN A C 1
ATOM 671 O O . GLN A 1 93 ? 6.678 8.992 -14.912 1.00 92.69 93 GLN A O 1
ATOM 676 N N . LEU A 1 94 ? 7.429 6.877 -14.835 1.00 91.88 94 LEU A N 1
ATOM 677 C CA . LEU A 1 94 ? 8.735 7.122 -14.245 1.00 91.88 94 LEU A CA 1
ATOM 678 C C . LEU A 1 94 ? 9.824 6.770 -15.256 1.00 91.88 94 LEU A C 1
ATOM 680 O O . LEU A 1 94 ? 9.775 5.728 -15.908 1.00 91.88 94 LEU A O 1
ATOM 684 N N . ASN A 1 95 ? 10.836 7.623 -15.358 1.00 92.31 95 ASN A N 1
ATOM 685 C CA . ASN A 1 95 ? 12.006 7.358 -16.186 1.00 92.31 95 ASN A CA 1
ATOM 686 C C . ASN A 1 95 ? 13.060 6.620 -15.358 1.00 92.31 95 ASN A C 1
ATOM 688 O O . ASN A 1 95 ? 13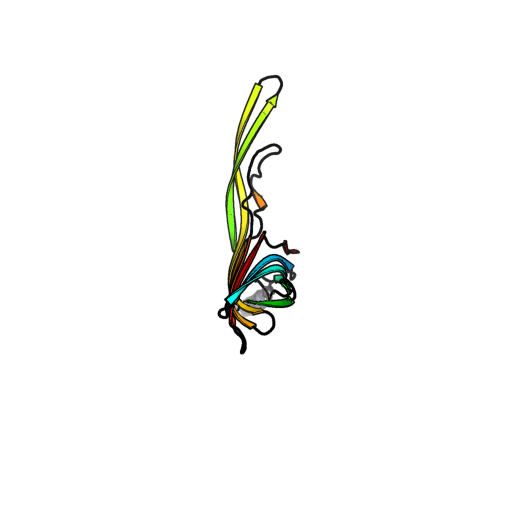.511 7.125 -14.331 1.00 92.31 95 ASN A O 1
ATOM 692 N N . VAL A 1 96 ? 13.461 5.435 -15.814 1.00 93.75 96 VAL A N 1
ATOM 693 C CA . VAL A 1 96 ? 14.484 4.604 -15.168 1.00 93.75 96 VAL A CA 1
ATOM 694 C C . VAL A 1 96 ? 15.709 4.550 -16.063 1.00 93.75 96 VAL A C 1
ATOM 696 O O . VAL A 1 96 ? 15.638 4.114 -17.211 1.00 93.75 96 VAL A O 1
ATOM 699 N N . PHE A 1 97 ? 16.840 4.998 -15.530 1.00 93.62 97 PHE A N 1
ATOM 700 C CA . PHE A 1 97 ? 18.123 4.895 -16.209 1.00 93.62 97 PHE A CA 1
ATOM 701 C C . PHE A 1 97 ? 18.691 3.490 -16.063 1.00 93.62 97 PHE A C 1
ATOM 703 O O . PHE A 1 97 ? 18.603 2.871 -15.000 1.00 93.62 97 PHE A O 1
ATOM 710 N N . TRP A 1 98 ? 19.309 3.012 -17.133 1.00 95.31 98 TRP A N 1
ATOM 711 C CA . TRP A 1 98 ? 20.012 1.743 -17.152 1.00 95.31 98 TRP A CA 1
ATOM 712 C C . TRP A 1 98 ? 21.348 1.904 -17.863 1.00 95.31 98 TRP A C 1
ATOM 714 O O . TRP A 1 98 ? 21.528 2.779 -18.715 1.00 95.31 98 TRP A O 1
ATOM 724 N N . TYR A 1 99 ? 22.287 1.037 -17.511 1.00 94.50 99 TYR A N 1
ATOM 725 C CA . TYR A 1 99 ? 23.541 0.893 -18.234 1.00 94.50 99 TYR A CA 1
ATOM 726 C C . TYR A 1 99 ? 23.847 -0.582 -18.451 1.00 94.50 99 TYR A C 1
ATOM 728 O O . TYR A 1 99 ? 23.442 -1.441 -17.669 1.00 94.50 99 TYR A O 1
ATOM 736 N N . ARG A 1 100 ? 24.557 -0.887 -19.529 1.00 94.81 100 ARG A N 1
ATOM 737 C CA . ARG A 1 100 ? 24.981 -2.231 -19.893 1.00 94.81 100 ARG A CA 1
ATOM 738 C C . ARG A 1 100 ? 26.454 -2.200 -20.258 1.00 94.81 100 ARG A C 1
ATOM 740 O O . ARG A 1 100 ? 26.922 -1.288 -20.933 1.00 94.81 100 ARG A O 1
ATOM 747 N N . TYR A 1 101 ? 27.168 -3.216 -19.798 1.00 93.25 101 TYR A N 1
ATOM 748 C CA . TYR A 1 101 ? 28.557 -3.447 -20.147 1.00 93.25 101 TYR A CA 1
ATOM 749 C C . TYR A 1 101 ? 28.677 -4.848 -20.733 1.00 93.25 101 TYR A C 1
ATOM 751 O O . TYR A 1 101 ? 28.435 -5.839 -20.045 1.00 93.25 101 TYR A O 1
ATOM 759 N N . THR A 1 102 ? 29.003 -4.921 -22.017 1.00 91.50 102 THR A N 1
ATOM 760 C CA . THR A 1 102 ? 29.136 -6.177 -22.762 1.00 91.50 102 THR A CA 1
ATOM 761 C C . THR A 1 102 ? 30.526 -6.253 -23.361 1.00 91.50 102 THR A C 1
ATOM 763 O O . THR A 1 102 ? 30.936 -5.339 -24.070 1.00 91.50 102 THR A O 1
ATOM 766 N N . CYS A 1 103 ? 31.241 -7.341 -23.087 1.00 90.12 103 CYS A N 1
ATOM 767 C CA . CYS A 1 103 ? 32.557 -7.607 -23.656 1.00 90.12 103 CYS A CA 1
ATOM 768 C C . CYS A 1 103 ? 32.497 -8.791 -24.617 1.00 90.12 103 CYS A C 1
ATOM 770 O O . CYS A 1 103 ? 31.849 -9.797 -24.326 1.00 90.12 103 CYS A O 1
ATOM 772 N N . ASP A 1 104 ? 33.215 -8.673 -25.725 1.00 89.06 104 ASP A N 1
ATOM 773 C CA . ASP A 1 104 ? 33.509 -9.749 -26.659 1.00 89.06 104 ASP A CA 1
ATOM 774 C C . ASP A 1 104 ? 35.031 -9.869 -26.876 1.00 89.06 104 ASP A C 1
ATOM 776 O O . ASP A 1 104 ? 35.835 -9.250 -26.178 1.00 89.06 104 ASP A O 1
ATOM 780 N N . GLN A 1 105 ? 35.445 -10.708 -27.827 1.00 86.62 105 GLN A N 1
ATOM 781 C CA . GLN A 1 105 ? 36.863 -10.927 -28.142 1.00 86.62 105 GLN A CA 1
ATOM 782 C C . GLN A 1 105 ? 37.562 -9.720 -28.799 1.00 86.62 105 GLN A C 1
ATOM 784 O O . GLN A 1 105 ? 38.784 -9.734 -28.939 1.00 86.62 105 GLN A O 1
ATOM 789 N N . PHE A 1 106 ? 36.815 -8.700 -29.227 1.00 87.81 106 PHE A N 1
ATOM 790 C CA . PHE A 1 106 ? 37.321 -7.508 -29.910 1.00 87.81 106 PHE A CA 1
ATOM 791 C C . PHE A 1 106 ? 37.293 -6.255 -29.028 1.00 87.81 106 PHE A C 1
ATOM 793 O O . PHE A 1 106 ? 37.917 -5.252 -29.375 1.00 87.81 106 PHE A O 1
ATOM 800 N N . GLY A 1 107 ? 36.622 -6.304 -27.877 1.00 89.00 107 GLY A N 1
ATOM 801 C CA . GLY A 1 107 ? 36.635 -5.235 -26.890 1.00 89.00 107 GLY A CA 1
ATOM 802 C C . GLY A 1 107 ? 35.400 -5.243 -26.001 1.00 89.00 107 GLY A C 1
ATOM 803 O O . GLY A 1 107 ? 34.659 -6.218 -25.928 1.00 89.00 107 GLY A O 1
ATOM 804 N N . CYS A 1 108 ? 35.179 -4.130 -25.307 1.00 92.25 108 CYS A N 1
ATOM 805 C CA . CYS A 1 108 ? 33.997 -3.941 -24.478 1.00 92.25 108 CYS A CA 1
ATOM 806 C C . CYS A 1 108 ? 33.215 -2.717 -24.939 1.00 92.25 108 CYS A C 1
ATOM 808 O O . CYS A 1 108 ? 33.786 -1.664 -25.222 1.00 92.25 108 CYS A O 1
ATOM 810 N N . ILE A 1 109 ? 31.899 -2.872 -24.988 1.00 91.62 109 ILE A N 1
ATOM 811 C CA . ILE A 1 109 ? 30.947 -1.834 -25.354 1.00 91.62 109 ILE A CA 1
ATOM 812 C C . ILE A 1 109 ? 30.194 -1.435 -24.087 1.00 91.62 109 ILE A C 1
ATOM 814 O O . ILE A 1 109 ? 29.683 -2.285 -23.350 1.00 91.62 109 ILE A O 1
ATOM 818 N N . TYR A 1 110 ? 30.146 -0.128 -23.843 1.00 92.75 110 TYR A N 1
ATOM 819 C CA . TYR A 1 110 ? 29.320 0.476 -22.808 1.00 92.75 110 TYR A CA 1
ATOM 820 C C . TYR A 1 110 ? 28.112 1.138 -23.462 1.00 92.75 110 TYR A C 1
ATOM 822 O O . TYR A 1 110 ? 28.261 2.011 -24.317 1.00 92.75 110 TYR A O 1
ATOM 830 N N . GLU A 1 111 ? 26.921 0.734 -23.045 1.00 93.69 111 GLU A N 1
ATOM 831 C CA . GLU A 1 111 ? 25.657 1.300 -23.501 1.00 93.69 111 GLU A CA 1
ATOM 832 C C . GLU A 1 111 ? 24.889 1.842 -22.305 1.00 93.69 111 GLU A C 1
ATOM 834 O O . GLU A 1 111 ? 24.937 1.293 -21.203 1.00 93.69 111 GLU A O 1
ATOM 839 N N . ASN A 1 112 ? 24.139 2.910 -22.524 1.00 94.12 112 ASN A N 1
ATOM 840 C CA . ASN A 1 112 ? 23.215 3.439 -21.542 1.00 94.12 112 ASN A CA 1
ATOM 841 C C . ASN A 1 112 ? 21.929 3.895 -22.221 1.00 94.12 112 ASN A C 1
ATOM 843 O O . ASN A 1 112 ? 21.855 4.066 -23.439 1.00 94.12 112 ASN A O 1
ATOM 847 N N . GLY A 1 113 ? 20.897 4.074 -21.412 1.00 94.12 113 GLY A N 1
ATOM 848 C CA . GLY A 1 113 ? 19.627 4.562 -21.900 1.00 94.12 113 GLY A CA 1
ATOM 849 C C . GLY A 1 113 ? 18.645 4.834 -20.782 1.00 94.12 113 GLY A C 1
ATOM 850 O O . GLY A 1 113 ? 18.950 4.732 -19.589 1.00 94.12 113 GLY A O 1
ATOM 851 N N . THR A 1 114 ? 17.439 5.190 -21.200 1.00 94.44 114 THR A N 1
ATOM 852 C CA . THR A 1 114 ? 16.317 5.447 -20.310 1.00 94.44 114 THR A CA 1
ATOM 853 C C . THR A 1 114 ? 15.132 4.617 -20.767 1.00 94.44 114 THR A C 1
ATOM 855 O O . THR A 1 114 ? 14.808 4.567 -21.954 1.00 94.44 114 THR A O 1
ATOM 858 N N . SER A 1 115 ? 14.491 3.967 -19.808 1.00 94.38 115 SER A N 1
ATOM 859 C CA . SER A 1 115 ? 13.276 3.185 -19.990 1.00 94.38 115 SER A CA 1
ATOM 860 C C . SER A 1 115 ? 12.114 3.872 -19.296 1.00 94.38 115 SER A C 1
ATOM 862 O O . SER A 1 115 ? 12.295 4.500 -18.250 1.00 94.38 115 SER A O 1
ATOM 864 N N . ALA A 1 116 ? 10.914 3.720 -19.845 1.00 93.81 116 ALA A N 1
ATOM 865 C CA . ALA A 1 116 ? 9.702 4.198 -19.205 1.00 93.81 116 ALA A CA 1
ATOM 866 C C . ALA A 1 116 ? 9.077 3.074 -18.380 1.00 93.81 116 ALA A C 1
ATOM 868 O O . ALA A 1 116 ? 8.721 2.015 -18.901 1.00 93.81 116 ALA A O 1
ATOM 869 N N . PHE A 1 117 ? 8.916 3.329 -17.092 1.00 94.69 117 PHE A N 1
ATOM 870 C CA . PHE A 1 117 ? 8.205 2.475 -16.156 1.00 94.69 117 PHE A CA 1
ATOM 871 C C . PHE A 1 117 ? 6.891 3.137 -15.764 1.00 94.69 117 PHE A C 1
ATOM 873 O O . PHE A 1 117 ? 6.794 4.358 -15.744 1.00 94.69 117 PHE A O 1
ATOM 880 N N . GLN A 1 118 ? 5.880 2.344 -15.440 1.00 93.88 118 GLN A N 1
ATOM 881 C CA . GLN A 1 118 ? 4.601 2.833 -14.942 1.00 93.88 118 GLN A CA 1
ATOM 882 C C . GLN A 1 118 ? 4.292 2.205 -13.594 1.00 93.88 118 GLN A C 1
ATOM 884 O O . GLN A 1 118 ? 4.570 1.026 -13.377 1.00 93.88 118 GLN A O 1
ATOM 889 N N . ARG A 1 119 ? 3.709 2.996 -12.696 1.00 91.62 119 ARG A N 1
ATOM 890 C CA . ARG A 1 119 ? 3.137 2.511 -11.439 1.00 91.62 119 ARG A CA 1
ATOM 891 C C . ARG A 1 119 ? 1.818 3.212 -11.164 1.00 91.62 119 ARG A C 1
ATOM 893 O O . ARG A 1 119 ? 1.617 4.342 -11.603 1.00 91.62 119 ARG A O 1
ATOM 900 N N . SER A 1 120 ? 0.953 2.558 -10.406 1.00 90.62 120 SER A N 1
ATOM 901 C CA . SER A 1 120 ? -0.295 3.143 -9.927 1.00 90.62 120 SER A CA 1
ATOM 902 C C . SER A 1 120 ? -0.153 3.490 -8.455 1.00 90.62 120 SER A C 1
ATOM 904 O O . SER A 1 120 ? 0.308 2.659 -7.674 1.00 90.62 120 SER A O 1
ATOM 906 N N . TYR A 1 121 ? -0.539 4.703 -8.071 1.00 91.81 121 TYR A N 1
ATOM 907 C CA . TYR A 1 121 ? -0.458 5.175 -6.692 1.00 91.81 121 TYR A CA 1
ATOM 908 C C . TYR A 1 121 ? -1.728 5.915 -6.278 1.00 91.81 121 TYR A C 1
ATOM 910 O O . TYR A 1 121 ? -2.445 6.469 -7.109 1.00 91.81 121 TYR A O 1
ATOM 918 N N . GLY A 1 122 ? -2.004 5.946 -4.980 1.00 92.00 122 GLY A N 1
ATOM 919 C CA . GLY A 1 122 ? -3.126 6.695 -4.434 1.00 92.00 122 GLY A CA 1
ATOM 920 C C . GLY A 1 122 ? -3.026 6.852 -2.929 1.00 92.00 122 GLY A C 1
ATOM 921 O O . GLY A 1 122 ? -2.316 6.112 -2.245 1.00 92.00 122 GLY A O 1
ATOM 922 N N . SER A 1 123 ? -3.726 7.857 -2.418 1.00 94.62 123 SER A N 1
ATOM 923 C CA . SER A 1 123 ? -3.791 8.155 -0.995 1.00 94.62 123 SER A CA 1
ATOM 924 C C . SER A 1 123 ? -5.131 8.785 -0.660 1.00 94.62 123 SER A C 1
ATOM 926 O O . SER A 1 123 ? -5.693 9.524 -1.469 1.00 94.62 123 SER A O 1
ATOM 928 N N . GLY A 1 124 ? -5.640 8.504 0.533 1.00 95.19 124 GLY A N 1
ATOM 929 C CA . GLY A 1 124 ? -6.849 9.149 1.008 1.00 95.19 124 GLY A CA 1
ATOM 930 C C . GLY A 1 124 ? -7.242 8.762 2.427 1.00 95.19 124 GLY A C 1
ATOM 931 O O . GLY A 1 124 ? -6.629 7.878 3.038 1.00 95.19 124 GLY A O 1
ATOM 932 N N . PRO A 1 125 ? -8.253 9.456 2.969 1.00 96.69 125 PRO A N 1
ATOM 933 C CA . PRO A 1 125 ? -8.733 9.225 4.316 1.00 96.69 125 PRO A CA 1
ATOM 934 C C . PRO A 1 125 ? -9.498 7.901 4.423 1.00 96.69 125 PRO A C 1
ATOM 936 O O . PRO A 1 125 ? -10.212 7.480 3.509 1.00 96.69 125 PRO A O 1
ATOM 939 N N . VAL A 1 126 ? -9.357 7.254 5.575 1.00 96.94 126 VAL A N 1
ATOM 940 C CA . VAL A 1 126 ? -9.972 5.963 5.889 1.00 96.94 126 VAL A CA 1
ATOM 941 C C . VAL A 1 126 ? -10.520 5.947 7.310 1.00 96.94 126 VAL A C 1
ATOM 943 O O . VAL A 1 126 ? -9.978 6.581 8.216 1.00 96.94 126 VAL A O 1
ATOM 946 N N . GLU A 1 127 ? -11.574 5.172 7.518 1.00 97.19 127 GLU A N 1
ATOM 947 C CA . GLU A 1 127 ? -12.018 4.717 8.827 1.00 97.19 127 GLU A CA 1
ATOM 948 C C . GLU A 1 127 ? -11.291 3.425 9.196 1.00 97.19 127 GLU A C 1
ATOM 950 O O . GLU A 1 127 ? -11.184 2.493 8.397 1.00 97.19 127 GLU A O 1
ATOM 955 N N . ILE A 1 128 ? -10.813 3.353 10.432 1.00 96.94 128 ILE A N 1
ATOM 956 C CA . ILE A 1 128 ? -10.059 2.223 10.964 1.00 96.94 128 ILE A CA 1
ATOM 957 C C . ILE A 1 128 ? -10.893 1.576 12.064 1.00 96.94 128 ILE A C 1
ATOM 959 O O . ILE A 1 128 ? -11.343 2.246 12.997 1.00 96.94 128 ILE A O 1
ATOM 963 N N . ARG A 1 129 ? -11.072 0.256 11.989 1.00 95.00 129 ARG A N 1
ATOM 964 C CA . ARG A 1 129 ? -11.538 -0.553 13.120 1.00 95.00 129 ARG A CA 1
ATOM 965 C C . ARG A 1 129 ? -10.475 -1.571 13.461 1.00 95.00 129 ARG A C 1
ATOM 967 O O . ARG A 1 129 ? -10.124 -2.387 12.616 1.00 95.00 129 ARG A O 1
ATOM 974 N N . PHE A 1 130 ? -9.986 -1.500 14.686 1.00 91.75 130 PHE A N 1
ATOM 975 C CA . PHE A 1 130 ? -8.900 -2.314 15.193 1.00 91.75 130 PHE A CA 1
ATOM 976 C C . PHE A 1 130 ? -9.353 -2.963 16.504 1.00 91.75 130 PHE A C 1
ATOM 978 O O . PHE A 1 130 ? -9.397 -2.312 17.547 1.00 91.75 130 PHE A O 1
ATOM 985 N N . GLY A 1 131 ? -9.811 -4.212 16.436 1.00 89.69 131 GLY A N 1
ATOM 986 C CA . GLY A 1 131 ? -10.496 -4.857 17.555 1.00 89.69 131 GLY A CA 1
ATOM 987 C C . GLY A 1 131 ? -11.750 -4.081 17.970 1.00 89.69 131 GLY A C 1
ATOM 988 O O . GLY A 1 131 ? -12.648 -3.830 17.161 1.00 89.69 131 GLY A O 1
ATOM 989 N N . SER A 1 132 ? -11.807 -3.670 19.239 1.00 89.88 132 SER A N 1
ATOM 990 C CA . SER A 1 132 ? -12.845 -2.772 19.770 1.00 89.88 132 SER A CA 1
ATOM 991 C C . SER A 1 132 ? -12.577 -1.284 19.515 1.00 89.88 132 SER A C 1
ATOM 993 O O . SER A 1 132 ? -13.465 -0.462 19.752 1.00 89.88 132 SER A O 1
ATOM 995 N N . LEU A 1 133 ? -11.370 -0.922 19.070 1.00 92.25 133 LEU A N 1
ATOM 996 C CA . LEU A 1 133 ? -10.973 0.456 18.802 1.00 92.25 133 LEU A CA 1
ATOM 997 C C . LEU A 1 133 ? -11.517 0.906 17.442 1.00 92.25 133 LEU A C 1
ATOM 999 O O . LEU A 1 133 ? -11.541 0.152 16.466 1.00 92.25 133 LEU A O 1
ATOM 1003 N N . LYS A 1 134 ? -11.949 2.161 17.372 1.00 95.94 134 LYS A N 1
ATOM 1004 C CA . LYS A 1 134 ? -12.439 2.815 16.159 1.00 95.94 134 LYS A CA 1
ATOM 1005 C C . LYS A 1 134 ? -11.737 4.144 15.987 1.00 95.94 134 LYS A C 1
ATOM 1007 O O . LYS A 1 134 ? -11.491 4.842 16.965 1.00 95.94 134 LYS A O 1
ATOM 1012 N N . GLY A 1 135 ? -11.473 4.528 14.756 1.00 95.50 135 GLY A N 1
ATOM 1013 C CA . GLY A 1 135 ? -10.967 5.857 14.479 1.00 95.50 135 GLY A CA 1
ATOM 1014 C C . GLY A 1 135 ? -10.758 6.083 13.001 1.00 95.50 135 GLY A C 1
ATOM 1015 O O . GLY A 1 135 ? -11.442 5.487 12.169 1.00 95.50 135 GLY A O 1
ATOM 1016 N N . ASN A 1 136 ? -9.835 6.973 12.684 1.00 96.94 136 ASN A N 1
ATOM 1017 C CA . ASN A 1 136 ? -9.616 7.463 11.339 1.00 96.94 136 ASN A CA 1
ATOM 1018 C C . ASN A 1 136 ? -8.129 7.672 11.072 1.00 96.94 136 ASN A C 1
ATOM 1020 O O . ASN A 1 136 ? -7.314 7.862 11.977 1.00 96.94 136 ASN A O 1
ATOM 1024 N N . GLY A 1 137 ? -7.784 7.641 9.796 1.00 96.50 137 GLY A N 1
ATOM 1025 C CA . GLY A 1 137 ? -6.419 7.814 9.350 1.00 96.50 137 GLY A CA 1
ATOM 1026 C C . GLY A 1 137 ? -6.334 8.063 7.860 1.00 96.50 137 GLY A C 1
ATOM 1027 O O . GLY A 1 137 ? -7.323 8.401 7.211 1.00 96.50 137 GLY A O 1
ATOM 1028 N N . THR A 1 138 ? -5.142 7.841 7.332 1.00 97.38 138 THR A N 1
ATOM 1029 C CA . THR A 1 138 ? -4.828 7.938 5.913 1.00 97.38 138 THR A CA 1
ATOM 1030 C C . THR A 1 138 ? -4.192 6.633 5.470 1.00 97.38 138 THR A C 1
ATOM 1032 O O . THR A 1 138 ? -3.275 6.134 6.127 1.00 97.38 138 THR A O 1
ATOM 1035 N N . VAL A 1 139 ? -4.665 6.095 4.348 1.00 95.81 139 VAL A N 1
ATOM 1036 C CA . VAL A 1 139 ? -3.980 5.022 3.626 1.00 95.81 139 VAL A CA 1
ATOM 1037 C C . VAL A 1 139 ? -3.264 5.624 2.425 1.00 95.81 139 VAL A C 1
ATOM 1039 O O . VAL A 1 139 ? -3.791 6.522 1.769 1.00 95.81 139 VAL A O 1
ATOM 1042 N N . SER A 1 140 ? -2.069 5.129 2.131 1.00 95.38 140 SER A N 1
ATOM 1043 C CA . SER A 1 140 ? -1.334 5.455 0.911 1.00 95.38 140 SER A CA 1
ATOM 1044 C C . SER A 1 140 ? -0.738 4.180 0.351 1.00 95.38 140 SER A C 1
ATOM 1046 O O . SER A 1 140 ? -0.135 3.412 1.097 1.00 95.38 140 SER A O 1
ATOM 1048 N N . LEU A 1 141 ? -0.876 3.955 -0.950 1.00 93.69 141 LEU A N 1
ATOM 1049 C CA . LEU A 1 141 ? -0.326 2.778 -1.606 1.00 93.69 141 LEU A CA 1
ATOM 1050 C C . LEU A 1 141 ? 0.206 3.104 -2.998 1.00 93.69 141 LEU A C 1
ATOM 1052 O O . LEU A 1 141 ? -0.227 4.057 -3.644 1.00 93.69 141 LEU A O 1
ATOM 1056 N N . SER A 1 142 ? 1.163 2.300 -3.440 1.00 92.88 142 SER A N 1
ATOM 1057 C CA . SER A 1 142 ? 1.782 2.344 -4.756 1.00 92.88 142 SER A CA 1
ATOM 1058 C C . SER A 1 142 ? 2.110 0.924 -5.188 1.00 92.88 142 SER A C 1
ATOM 1060 O O . SER A 1 142 ? 2.783 0.202 -4.452 1.00 92.88 142 SER A O 1
ATOM 1062 N N . THR A 1 143 ? 1.709 0.533 -6.394 1.00 91.81 143 THR A N 1
ATOM 1063 C CA . THR A 1 143 ? 2.131 -0.737 -6.995 1.00 91.81 143 THR A CA 1
ATOM 1064 C C . THR A 1 143 ? 3.626 -0.710 -7.311 1.00 91.81 143 THR A C 1
ATOM 1066 O O . THR A 1 143 ? 4.251 0.357 -7.369 1.00 91.81 143 THR A O 1
ATOM 1069 N N . ASN A 1 144 ? 4.211 -1.889 -7.533 1.00 91.94 144 ASN A N 1
ATOM 1070 C CA . ASN A 1 144 ? 5.541 -1.970 -8.130 1.00 91.94 144 ASN A CA 1
ATOM 1071 C C . ASN A 1 144 ? 5.516 -1.372 -9.536 1.00 91.94 144 ASN A C 1
ATOM 1073 O O . ASN A 1 144 ? 4.533 -1.529 -10.265 1.00 91.94 144 ASN A O 1
ATOM 1077 N N . ALA A 1 145 ? 6.599 -0.691 -9.904 1.00 91.69 145 ALA A N 1
ATOM 1078 C CA . ALA A 1 145 ? 6.724 -0.140 -11.236 1.00 91.69 145 ALA A CA 1
ATOM 1079 C C . ALA A 1 145 ? 7.047 -1.247 -12.249 1.00 91.69 145 ALA A C 1
ATOM 1081 O O . ALA A 1 145 ? 8.002 -2.006 -12.072 1.00 91.69 145 ALA A O 1
ATOM 1082 N N . THR A 1 146 ? 6.281 -1.316 -13.333 1.00 91.81 146 THR A N 1
ATOM 1083 C CA . THR A 1 146 ? 6.508 -2.245 -14.447 1.00 91.81 146 THR A CA 1
ATOM 1084 C C . THR A 1 146 ? 6.994 -1.485 -15.666 1.00 91.81 146 THR A C 1
ATOM 1086 O O . THR A 1 146 ? 6.571 -0.354 -15.902 1.00 91.81 146 THR A O 1
ATOM 1089 N N . CYS A 1 147 ? 7.875 -2.089 -16.462 1.00 92.31 147 CYS A N 1
ATOM 1090 C CA . CYS A 1 147 ? 8.293 -1.453 -17.702 1.00 92.31 147 CYS A CA 1
ATOM 1091 C C . CYS A 1 147 ? 7.103 -1.328 -18.667 1.00 92.31 147 CYS A C 1
ATOM 1093 O O . CYS A 1 147 ? 6.429 -2.317 -18.945 1.00 92.31 147 CYS A O 1
ATOM 1095 N N . ALA A 1 148 ? 6.876 -0.121 -19.180 1.00 92.50 148 ALA A N 1
ATOM 1096 C CA . ALA A 1 148 ? 5.811 0.188 -20.127 1.00 92.50 148 ALA A CA 1
ATOM 1097 C C . ALA A 1 148 ? 6.342 0.380 -21.554 1.00 92.50 148 ALA A C 1
ATOM 1099 O O . ALA A 1 148 ? 5.705 -0.044 -22.516 1.00 92.50 148 ALA A O 1
ATOM 1100 N N . SER A 1 149 ? 7.515 1.002 -21.712 1.00 90.31 149 SER A N 1
ATOM 1101 C CA . SER A 1 149 ? 8.161 1.147 -23.018 1.00 90.31 149 SER A CA 1
ATOM 1102 C C . SER A 1 149 ? 9.678 1.277 -22.908 1.00 90.31 149 SER A C 1
ATOM 1104 O O . SER A 1 149 ? 10.226 1.683 -21.878 1.00 90.31 149 SER A O 1
ATOM 1106 N N . SER A 1 150 ? 10.365 0.901 -23.992 1.00 89.94 150 SER A N 1
ATOM 1107 C CA . SER A 1 150 ? 11.828 0.951 -24.099 1.00 89.94 150 SER A CA 1
ATOM 1108 C C . SER A 1 150 ? 12.534 0.213 -22.958 1.00 89.94 150 SER A C 1
ATOM 1110 O O . SER A 1 150 ? 13.451 0.760 -22.353 1.00 89.94 150 SER A O 1
ATOM 1112 N N . CYS A 1 151 ? 12.079 -0.999 -22.621 1.00 92.38 151 CYS A N 1
ATOM 1113 C CA . CYS A 1 151 ? 12.564 -1.740 -21.454 1.00 92.38 151 CYS A CA 1
ATOM 1114 C C . CYS A 1 151 ? 14.077 -1.963 -21.468 1.00 92.38 151 CYS A C 1
ATOM 1116 O O . CYS A 1 151 ? 14.644 -2.122 -22.554 1.00 92.38 151 CYS A O 1
ATOM 1118 N N . PRO A 1 152 ? 14.727 -2.001 -20.286 1.00 92.69 152 PRO A N 1
ATOM 1119 C CA . PRO A 1 152 ? 16.161 -2.223 -20.218 1.00 92.69 152 PRO A CA 1
ATOM 1120 C C . PRO A 1 152 ? 16.515 -3.521 -20.952 1.00 92.69 152 PRO A C 1
ATOM 1122 O O . PRO A 1 152 ? 15.845 -4.540 -20.743 1.00 92.69 152 PRO A O 1
ATOM 1125 N N . PRO A 1 153 ? 17.531 -3.509 -21.828 1.00 91.62 153 PRO A N 1
ATOM 1126 C CA . PRO A 1 153 ? 17.907 -4.702 -22.564 1.00 91.62 153 PRO A CA 1
ATOM 1127 C C . PRO A 1 153 ? 18.451 -5.772 -21.610 1.00 91.62 153 PRO A C 1
ATOM 1129 O O . PRO A 1 153 ? 18.920 -5.477 -20.508 1.00 91.62 153 PRO A O 1
ATOM 1132 N N . ALA A 1 154 ? 18.424 -7.035 -22.041 1.00 89.88 154 ALA A N 1
ATOM 1133 C CA . ALA A 1 154 ? 18.975 -8.132 -21.250 1.00 89.88 154 ALA A CA 1
ATOM 1134 C C . ALA A 1 154 ? 20.441 -7.854 -20.860 1.00 89.88 154 ALA A C 1
ATOM 1136 O O . ALA A 1 154 ? 21.238 -7.384 -21.679 1.00 89.88 154 ALA A O 1
ATOM 1137 N N . GLY A 1 155 ? 20.775 -8.128 -19.596 1.00 88.50 155 GLY A N 1
ATOM 1138 C CA . GLY A 1 155 ? 22.099 -7.863 -19.025 1.00 88.50 155 GLY A CA 1
ATOM 1139 C C . GLY A 1 155 ? 22.361 -6.403 -18.635 1.00 88.50 155 GLY A C 1
ATOM 1140 O O . GLY A 1 155 ? 23.448 -6.107 -18.148 1.00 88.50 155 GLY A O 1
ATOM 1141 N N . ALA A 1 156 ? 21.402 -5.488 -18.821 1.00 93.06 156 ALA A N 1
ATOM 1142 C CA . ALA A 1 156 ? 21.509 -4.136 -18.282 1.00 93.06 156 ALA A CA 1
ATOM 1143 C C . ALA A 1 156 ? 21.323 -4.126 -16.757 1.00 93.06 156 ALA A C 1
ATOM 1145 O O . ALA A 1 156 ? 20.474 -4.836 -16.214 1.00 93.06 156 ALA A O 1
ATOM 1146 N N . TYR A 1 157 ? 22.081 -3.270 -16.076 1.00 93.19 157 TYR A N 1
ATOM 1147 C CA . TYR A 1 157 ? 21.903 -2.946 -14.668 1.00 93.19 157 TYR A CA 1
ATOM 1148 C C . TYR A 1 157 ? 20.963 -1.748 -14.515 1.00 93.19 157 TYR A C 1
ATOM 1150 O O . TYR A 1 157 ? 21.150 -0.708 -15.154 1.00 93.19 157 TYR A O 1
ATOM 1158 N N . TRP A 1 158 ? 19.958 -1.893 -13.653 1.00 92.44 158 TRP A N 1
ATOM 1159 C CA . TRP A 1 158 ? 18.941 -0.884 -13.361 1.00 92.44 158 TRP A CA 1
ATOM 1160 C C . TRP A 1 158 ? 18.216 -1.216 -12.050 1.00 92.44 158 TRP A C 1
ATOM 1162 O O . TRP A 1 158 ? 18.339 -2.324 -11.528 1.00 92.44 158 TRP A O 1
ATOM 1172 N N . TYR A 1 159 ? 17.450 -0.259 -11.521 1.00 88.19 159 TYR A N 1
ATOM 1173 C CA . TYR A 1 159 ? 16.611 -0.453 -10.336 1.00 88.19 159 TYR A CA 1
ATOM 1174 C C . TYR A 1 159 ? 15.189 0.043 -10.609 1.00 88.19 159 TYR A C 1
ATOM 1176 O O . TYR A 1 159 ? 14.989 1.212 -10.943 1.00 88.19 159 TYR A O 1
ATOM 1184 N N . ALA A 1 160 ? 14.203 -0.849 -10.477 1.00 84.62 160 ALA A N 1
ATOM 1185 C CA . ALA A 1 160 ? 12.794 -0.484 -10.581 1.00 84.62 160 ALA A CA 1
ATOM 1186 C C . ALA A 1 160 ? 12.369 0.300 -9.330 1.00 84.62 160 ALA A C 1
ATOM 1188 O O . ALA A 1 160 ? 12.651 -0.161 -8.222 1.00 84.62 160 ALA A O 1
ATOM 1189 N N . PRO A 1 161 ? 11.632 1.416 -9.461 1.00 84.25 161 PRO A N 1
ATOM 1190 C CA . PRO A 1 161 ? 10.957 2.026 -8.325 1.00 84.25 161 PRO A CA 1
ATOM 1191 C C . PRO A 1 161 ? 10.047 1.004 -7.632 1.00 84.25 161 PRO A C 1
ATOM 1193 O O . PRO A 1 161 ? 9.115 0.464 -8.237 1.00 84.25 161 PRO A O 1
ATOM 1196 N N . THR A 1 162 ? 10.334 0.725 -6.364 1.00 89.88 162 THR A N 1
ATOM 1197 C CA . THR A 1 162 ? 9.550 -0.200 -5.547 1.00 89.88 162 THR A CA 1
ATOM 1198 C C . THR A 1 162 ? 8.270 0.471 -5.068 1.00 89.88 162 THR A C 1
ATOM 1200 O O . THR A 1 162 ? 8.234 1.668 -4.763 1.00 89.88 162 THR A O 1
ATOM 1203 N N . GLY A 1 163 ? 7.188 -0.303 -5.057 1.00 92.31 163 GLY A N 1
ATOM 1204 C CA . GLY A 1 163 ? 5.926 0.132 -4.481 1.00 92.31 163 GLY A CA 1
ATOM 1205 C C . GLY A 1 163 ? 5.911 -0.027 -2.962 1.00 92.31 163 GLY A C 1
ATOM 1206 O O . GLY A 1 163 ? 6.831 -0.580 -2.357 1.00 92.31 163 GLY A O 1
ATOM 1207 N N . TYR A 1 164 ? 4.837 0.448 -2.346 1.00 95.00 164 TYR A N 1
ATOM 1208 C CA . TYR A 1 164 ? 4.636 0.404 -0.902 1.00 95.00 164 TYR A CA 1
ATOM 1209 C C . TYR A 1 164 ? 3.146 0.429 -0.572 1.00 95.00 164 TYR A C 1
ATOM 1211 O O . TYR A 1 164 ? 2.319 0.804 -1.403 1.00 95.00 164 TYR A O 1
ATOM 1219 N N . TRP A 1 165 ? 2.807 0.122 0.673 1.00 95.62 165 TRP A N 1
ATOM 1220 C CA . TRP A 1 165 ? 1.577 0.614 1.282 1.00 95.62 165 TRP A CA 1
ATOM 1221 C C . TRP A 1 165 ? 1.850 1.055 2.713 1.00 95.62 165 TRP A C 1
ATOM 1223 O O . TRP A 1 165 ? 2.786 0.589 3.367 1.00 95.62 165 TRP A O 1
ATOM 1233 N N . GLN A 1 166 ? 1.031 1.978 3.186 1.00 96.50 166 GLN A N 1
ATOM 1234 C CA . GLN A 1 166 ? 1.067 2.452 4.553 1.00 96.50 166 GLN A CA 1
ATOM 1235 C C . GLN A 1 166 ? -0.316 2.894 5.018 1.00 96.50 166 GLN A C 1
ATOM 1237 O O . GLN A 1 166 ? -1.115 3.406 4.233 1.00 96.50 166 GLN A O 1
ATOM 1242 N N . LEU A 1 167 ? -0.569 2.722 6.308 1.00 96.88 167 LEU A N 1
ATOM 1243 C CA . LEU A 1 167 ? -1.739 3.195 7.028 1.00 96.88 167 LEU A CA 1
ATOM 1244 C C . LEU A 1 167 ? -1.260 3.943 8.267 1.00 96.88 167 LEU A C 1
ATOM 1246 O O . LEU A 1 167 ? -0.471 3.408 9.037 1.00 96.88 167 LEU A O 1
ATOM 1250 N N . GLN A 1 168 ? -1.764 5.147 8.494 1.00 97.12 168 GLN A N 1
ATOM 1251 C CA . GLN A 1 168 ? -1.464 5.910 9.703 1.00 97.12 168 GLN A CA 1
ATOM 1252 C C . GLN A 1 168 ? -2.745 6.528 10.241 1.00 97.12 168 GLN A C 1
ATOM 1254 O O . GLN A 1 168 ? -3.455 7.195 9.491 1.00 97.12 168 GLN A O 1
ATOM 1259 N N . GLY A 1 169 ? -3.057 6.327 11.519 1.00 96.75 169 GLY A N 1
ATOM 1260 C CA . GLY A 1 169 ? -4.280 6.875 12.097 1.00 96.75 169 GLY A CA 1
ATOM 1261 C C . GLY A 1 169 ? -4.382 6.750 13.607 1.00 96.75 169 GLY A C 1
ATOM 1262 O O . GLY A 1 169 ? -3.658 5.990 14.245 1.00 96.75 169 GLY A O 1
ATOM 1263 N N . ALA A 1 170 ? -5.316 7.505 14.175 1.00 96.50 170 ALA A N 1
ATOM 1264 C CA . ALA A 1 170 ? -5.670 7.417 15.583 1.00 96.50 170 ALA A CA 1
ATOM 1265 C C . ALA A 1 170 ? -6.861 6.471 15.755 1.00 96.50 170 ALA A C 1
ATOM 1267 O O . ALA A 1 170 ? -7.792 6.488 14.950 1.00 96.50 170 ALA A O 1
ATOM 1268 N N . VAL A 1 171 ? -6.849 5.660 16.810 1.00 95.06 171 VAL A N 1
ATOM 1269 C CA . VAL A 1 171 ? -7.939 4.738 17.155 1.00 95.06 171 VAL A CA 1
ATOM 1270 C C . VAL A 1 171 ? -8.268 4.845 18.642 1.00 95.06 171 VAL A C 1
ATOM 1272 O O . VAL A 1 171 ? -7.377 5.008 19.471 1.00 95.06 171 VAL A O 1
ATOM 1275 N N . LEU A 1 172 ? -9.551 4.775 18.991 1.00 95.56 172 LEU A N 1
ATOM 1276 C CA . LEU A 1 172 ? -10.045 4.943 20.356 1.00 95.56 172 LEU A CA 1
ATOM 1277 C C . LEU A 1 172 ? -11.190 3.985 20.694 1.00 95.56 172 LEU A C 1
ATOM 1279 O O . LEU A 1 172 ? -11.946 3.532 19.835 1.00 95.56 172 LEU A O 1
ATOM 1283 N N . SER A 1 173 ? -11.324 3.686 21.976 1.00 91.38 173 SER A N 1
ATOM 1284 C CA . SER A 1 173 ? -12.399 2.902 22.579 1.00 91.38 173 SER A CA 1
ATOM 1285 C C . SER A 1 173 ? -12.746 3.495 23.945 1.00 91.38 173 SER A C 1
ATOM 1287 O O . SER A 1 173 ? -12.162 4.488 24.371 1.00 91.38 173 SER A O 1
ATOM 1289 N N . SER A 1 174 ? -13.686 2.879 24.660 1.00 88.06 174 SER A N 1
ATOM 1290 C CA . SER A 1 174 ? -13.991 3.263 26.041 1.00 88.06 174 SER A CA 1
ATOM 1291 C C . SER A 1 174 ? -12.889 2.899 27.044 1.00 88.06 174 SER A C 1
ATOM 1293 O O . SER A 1 174 ? -12.939 3.381 28.171 1.00 88.06 174 SER A O 1
ATOM 1295 N N . GLN A 1 175 ? -11.933 2.042 26.669 1.00 86.88 175 GLN A N 1
ATOM 1296 C CA . GLN A 1 175 ? -10.913 1.502 27.579 1.00 86.88 175 GLN A CA 1
ATOM 1297 C C . GLN A 1 175 ? -9.494 1.961 27.246 1.00 86.88 175 GLN A C 1
ATOM 1299 O O . GLN A 1 175 ? -8.645 1.959 28.127 1.00 86.88 175 GLN A O 1
ATOM 1304 N N . ASP A 1 176 ? -9.232 2.330 25.995 1.00 87.88 176 ASP A N 1
ATOM 1305 C CA . ASP A 1 176 ? -7.905 2.705 25.509 1.00 87.88 176 ASP A CA 1
ATOM 1306 C C . ASP A 1 176 ? -8.026 3.581 24.257 1.00 87.88 176 ASP A C 1
ATOM 1308 O O . ASP A 1 176 ? -9.043 3.543 23.553 1.00 87.88 176 ASP A O 1
ATOM 1312 N N . ALA A 1 177 ? -6.981 4.340 23.961 1.00 92.44 177 ALA A N 1
ATOM 1313 C CA . ALA A 1 177 ? -6.801 5.050 22.707 1.00 92.44 177 ALA A CA 1
ATOM 1314 C C . ALA A 1 177 ? -5.330 5.011 22.298 1.00 92.44 177 ALA A C 1
ATOM 1316 O O . ALA A 1 177 ? -4.445 4.759 23.108 1.00 92.44 177 ALA A O 1
ATOM 1317 N N . GLY A 1 178 ? -5.042 5.272 21.034 1.00 94.50 178 GLY A N 1
ATOM 1318 C CA . GLY A 1 178 ? -3.673 5.216 20.566 1.00 94.50 178 GLY A CA 1
ATOM 1319 C C . GLY A 1 178 ? -3.512 5.559 19.103 1.00 94.50 178 GLY A C 1
ATOM 1320 O O . GLY A 1 178 ? -4.459 5.943 18.412 1.00 94.50 178 GLY A O 1
ATOM 1321 N N . PHE A 1 179 ? -2.280 5.402 18.644 1.00 96.00 179 PHE A N 1
ATOM 1322 C CA . PHE A 1 179 ? -1.902 5.595 17.255 1.00 96.00 179 PHE A CA 1
ATOM 1323 C C . PHE A 1 179 ? -1.535 4.255 16.627 1.00 96.00 179 PHE A C 1
ATOM 1325 O O . PHE A 1 179 ? -0.750 3.497 17.197 1.00 96.00 179 PHE A O 1
ATOM 1332 N N . LEU A 1 180 ? -2.103 3.979 15.456 1.00 95.12 180 LEU A N 1
ATOM 1333 C CA . LEU A 1 180 ? -1.820 2.812 14.635 1.00 95.12 180 LEU A CA 1
ATOM 1334 C C . LEU A 1 180 ? -1.042 3.257 13.395 1.00 95.12 180 LEU A C 1
ATOM 1336 O O . LEU A 1 180 ? -1.523 4.075 12.610 1.00 95.12 180 LEU A O 1
ATOM 1340 N N . ASN A 1 181 ? 0.143 2.687 13.209 1.00 96.62 181 ASN A N 1
ATOM 1341 C CA . ASN A 1 181 ? 0.952 2.830 12.005 1.00 96.62 181 ASN A CA 1
ATOM 1342 C C . ASN A 1 181 ? 1.181 1.446 11.402 1.00 96.62 181 ASN A C 1
ATOM 1344 O O . ASN A 1 181 ? 1.552 0.527 12.123 1.00 96.62 181 ASN A O 1
ATOM 1348 N N . ILE A 1 182 ? 0.955 1.284 10.107 1.00 96.62 182 ILE A N 1
ATOM 1349 C CA . ILE A 1 182 ? 1.222 0.049 9.377 1.00 96.62 182 ILE A CA 1
ATOM 1350 C C . ILE A 1 182 ? 1.970 0.405 8.110 1.00 96.62 182 ILE A C 1
ATOM 1352 O O . ILE A 1 182 ? 1.600 1.352 7.423 1.00 96.62 182 ILE A O 1
ATOM 1356 N N . ASN A 1 183 ? 2.987 -0.372 7.772 1.00 96.56 183 ASN A N 1
ATOM 1357 C CA . ASN A 1 183 ? 3.734 -0.209 6.536 1.00 96.56 183 ASN A CA 1
ATOM 1358 C C . ASN A 1 183 ? 4.144 -1.565 5.959 1.00 96.56 183 ASN A C 1
ATOM 1360 O O . ASN A 1 183 ? 4.346 -2.537 6.689 1.00 96.56 183 ASN A O 1
ATOM 1364 N N . GLY A 1 184 ? 4.292 -1.628 4.639 1.00 96.12 184 GLY A N 1
ATOM 1365 C CA . GLY A 1 184 ? 4.730 -2.840 3.959 1.00 96.12 184 GLY A CA 1
ATOM 1366 C C . GLY A 1 184 ? 5.093 -2.631 2.487 1.00 96.12 184 GLY A C 1
ATOM 1367 O O . GLY A 1 184 ? 5.025 -1.504 1.983 1.00 96.12 184 GLY A O 1
ATOM 1368 N N . PRO A 1 185 ? 5.515 -3.711 1.804 1.00 95.50 185 PRO A N 1
ATOM 1369 C CA . PRO A 1 185 ? 5.860 -3.696 0.382 1.00 95.50 185 PRO A CA 1
ATOM 1370 C C . PRO A 1 185 ? 4.648 -3.392 -0.505 1.00 95.50 185 PRO A C 1
ATOM 1372 O O . PRO A 1 185 ? 3.524 -3.319 -0.032 1.00 95.50 185 PRO A O 1
ATOM 1375 N N . ALA A 1 186 ? 4.859 -3.224 -1.808 1.00 94.38 186 ALA A N 1
ATOM 1376 C CA . ALA A 1 186 ? 3.764 -2.997 -2.749 1.00 94.38 186 ALA A CA 1
ATOM 1377 C C . ALA A 1 186 ? 2.608 -4.016 -2.592 1.00 94.38 186 ALA A C 1
ATOM 1379 O O . ALA A 1 186 ? 2.878 -5.203 -2.379 1.00 94.38 186 ALA A O 1
ATOM 1380 N N . PRO A 1 187 ? 1.343 -3.582 -2.745 1.00 92.62 187 PRO A N 1
ATOM 1381 C CA . PRO A 1 187 ? 0.205 -4.491 -2.786 1.00 92.62 187 PRO A CA 1
ATOM 1382 C C . PRO A 1 187 ? 0.328 -5.488 -3.939 1.00 92.62 187 PRO A C 1
ATOM 1384 O O . PRO A 1 187 ? 0.852 -5.157 -5.008 1.00 92.62 187 PRO A O 1
ATOM 1387 N N . THR A 1 188 ? -0.221 -6.683 -3.738 1.00 90.31 188 THR A N 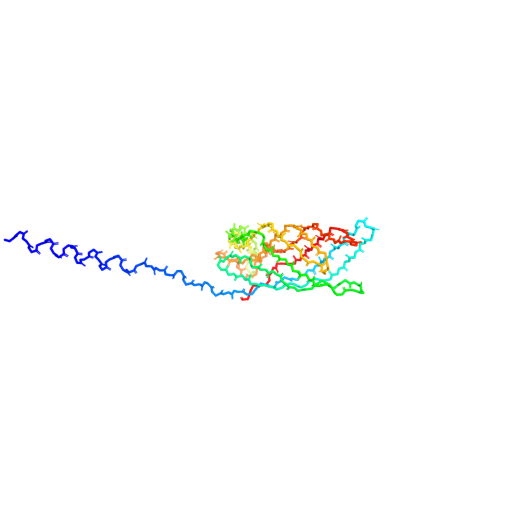1
ATOM 1388 C CA . THR A 1 188 ? -0.441 -7.659 -4.810 1.00 90.31 188 THR A CA 1
ATOM 1389 C C . THR A 1 188 ? -1.869 -7.499 -5.316 1.00 90.31 188 THR A C 1
ATOM 1391 O O . THR A 1 188 ? -2.797 -7.466 -4.515 1.00 90.31 188 THR A O 1
ATOM 1394 N N . VAL A 1 189 ? -2.039 -7.346 -6.630 1.00 86.19 189 VAL A N 1
ATOM 1395 C CA . VAL A 1 189 ? -3.352 -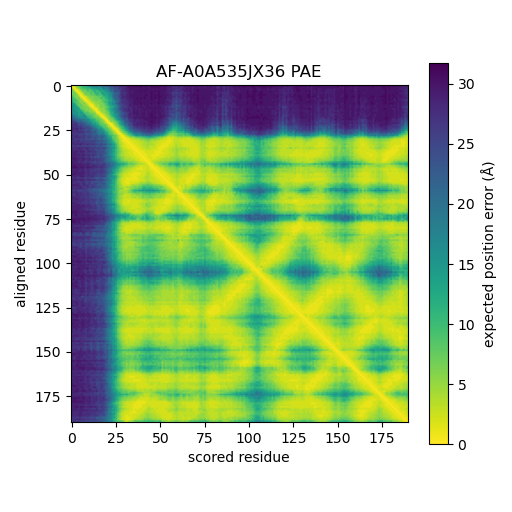7.207 -7.277 1.00 86.19 189 VAL A CA 1
ATOM 1396 C C . VAL A 1 189 ? -3.581 -8.434 -8.156 1.00 86.19 189 VAL A C 1
ATOM 1398 O O . VAL A 1 189 ? -2.705 -8.772 -8.957 1.00 86.19 189 VAL A O 1
ATOM 1401 N N . HIS A 1 190 ? -4.721 -9.096 -7.966 1.00 84.00 190 HIS A N 1
ATOM 1402 C CA . HIS A 1 190 ? -5.120 -10.346 -8.619 1.00 84.00 190 HIS A CA 1
ATOM 1403 C C . HIS A 1 190 ? -6.223 -10.126 -9.653 1.00 84.00 190 HIS A C 1
ATOM 1405 O O . HIS A 1 190 ? -7.169 -9.364 -9.349 1.00 84.00 190 HIS A O 1
#

Solvent-accessible surface area (backbone atoms only — not comparable to full-atom values): 10002 Å² total; per-residue (Å²): 141,80,75,72,65,62,61,59,57,58,58,55,54,58,61,65,73,68,72,74,78,73,70,76,74,77,54,76,72,24,43,35,39,39,52,35,41,33,39,39,38,40,75,88,60,62,74,51,55,26,50,30,43,33,38,28,46,33,39,81,60,24,56,44,52,30,39,42,37,35,46,34,88,98,43,81,32,48,34,37,41,34,55,74,51,88,30,52,53,49,77,47,80,45,84,37,63,33,38,32,77,50,72,60,99,89,49,71,52,80,48,71,53,70,19,38,26,34,31,40,32,35,62,43,50,24,37,37,34,50,57,84,25,40,36,40,33,39,39,38,40,24,35,53,41,42,75,73,42,66,59,77,57,91,80,42,51,68,71,72,62,77,26,29,33,36,38,45,30,45,32,35,45,100,89,53,39,32,41,41,39,34,43,31,56,37,49,48,76,89

pLDDT: mean 84.9, std 16.67, range [40.47, 97.38]

Foldseek 3Di:
DPPVVVVVVVVVVVVVVPPDPPPPPWDPKKKKKDKWKKWWAWPVGDIWMFIDIWMDTQTPQWDAKTWDWGDTVVDTKTKIKGAPDTKGWDKDKDKWKKWAWDADPVGIDIDIDIFIWIKIWTKGKIWMDIHQWTWIWMKIWMAWIDTDDPDDDPRIDTDTPWIKIKIWIWIDHPVIITIMIIIDTHIDID

Radius of gyration: 25.89 Å; Cα contacts (8 Å, |Δi|>4): 459; chains: 1; bounding box: 81×31×82 Å

Secondary structure (DSSP, 8-state):
--SSHHHHHHHHHHHHTSS-----PPPPPEEEEEEEEEEEEETTS-EEEEEEEEEEEEETTEEEEEEEEEEETTEEEEEEEEESS--BPEEEEEEEEEEEEEEETTEEEEEEEEEEEEEEEEEEEEEEEETTEEEEEEEEEEPPPEEEESPPPTT-B--PPP-EEEEEEEEE-SS-EEEEEEEEEPPEE-

Nearest PDB structures (foldseek):
  6h04-assembly1_F  TM=9.103E-02  e=6.014E+00  Homo sapiens